Protein AF-A0AAD9P5C9-F1 (afdb_monomer)

pLDDT: mean 90.85, std 13.23, range [31.67, 98.75]

Radius of gyration: 20.81 Å; Cα contacts (8 Å, |Δi|>4): 1465; chains: 1; bounding box: 59×33×68 Å

Solvent-accessible surface area (backbone atoms only — not comparable to full-atom values): 15726 Å² total; per-residue (Å²): 123,55,73,48,73,39,50,68,60,35,75,48,72,53,60,76,82,29,68,44,76,47,78,35,40,30,38,39,29,27,48,49,6,36,40,40,31,47,26,40,39,38,47,25,33,30,42,39,28,32,54,64,6,35,44,37,20,22,16,78,83,41,81,77,57,76,80,49,30,75,83,9,38,18,42,60,31,91,48,8,2,0,0,3,18,41,6,36,13,1,32,11,90,86,37,69,27,6,42,53,57,72,39,68,83,59,23,76,42,47,4,2,23,14,2,28,18,75,89,54,23,54,26,6,42,18,3,16,30,40,39,38,40,28,69,48,38,38,35,36,40,14,39,40,34,12,22,16,10,54,24,36,64,60,2,0,0,0,0,2,4,8,38,22,38,37,26,28,23,37,33,38,60,15,38,43,37,14,29,14,6,31,25,44,0,0,0,0,0,4,29,32,12,38,40,33,67,51,45,79,61,57,73,42,48,81,43,24,26,26,7,50,25,78,43,69,75,8,26,10,12,23,12,37,37,32,42,35,35,38,52,97,93,35,85,42,36,36,40,42,29,37,12,70,67,30,51,60,88,42,48,35,58,54,69,51,88,98,58,47,73,46,77,27,54,31,36,35,24,27,49,22,15,18,38,31,60,67,71,95,74,90,57,65,33,37,42,37,28,55,33,72,44,44,77,24,52,5,34,43,43,35,45,54,45,23,36,38,35,43,35,53,55,99,86,52,88,29,76,40,65,37,27,39,22,41,36,35,33,54,71,33,46,52,37,39,17,40,38,75,45,86,52,61,80,54,99,64,41,69,45,76,48,81,84,93,82,80,91,68,77,51,58,97

Structure (mmCIF, N/CA/C/O backbone):
data_AF-A0AAD9P5C9-F1
#
_entry.id   AF-A0AAD9P5C9-F1
#
loop_
_atom_site.group_PDB
_atom_site.id
_atom_site.type_symbol
_atom_site.label_atom_id
_atom_site.label_alt_id
_atom_site.label_comp_id
_atom_site.label_asym_id
_atom_site.label_entity_id
_atom_site.label_seq_id
_atom_site.pdbx_PDB_ins_code
_atom_site.Cartn_x
_atom_site.Cartn_y
_atom_site.Cartn_z
_atom_site.occupancy
_atom_site.B_iso_or_equiv
_atom_site.auth_seq_id
_atom_site.auth_comp_id
_atom_site.auth_asym_id
_atom_site.auth_atom_id
_atom_site.pdbx_PDB_model_num
ATOM 1 N N . MET A 1 1 ? -17.374 2.771 -29.702 1.00 69.06 1 MET A N 1
ATOM 2 C CA . MET A 1 1 ? -16.359 2.682 -28.629 1.00 69.06 1 MET A CA 1
ATOM 3 C C . MET A 1 1 ? -15.266 1.737 -29.100 1.00 69.06 1 MET A C 1
ATOM 5 O O . MET A 1 1 ? -15.614 0.689 -29.627 1.00 69.06 1 MET A O 1
ATOM 9 N N . GLY A 1 2 ? -13.993 2.122 -28.987 1.00 88.31 2 GLY A N 1
ATOM 10 C CA . GLY A 1 2 ? -12.864 1.280 -29.407 1.00 88.31 2 GLY A CA 1
ATOM 11 C C . GLY A 1 2 ? -12.640 0.077 -28.485 1.00 88.31 2 GLY A C 1
ATOM 12 O O . GLY A 1 2 ? -13.208 0.018 -27.392 1.00 88.31 2 GLY A O 1
ATOM 13 N N . GLN A 1 3 ? -11.815 -0.867 -28.939 1.00 94.25 3 GLN A N 1
ATOM 14 C CA . GLN A 1 3 ? -11.329 -2.004 -28.160 1.00 94.25 3 GLN A CA 1
ATOM 15 C C . GLN A 1 3 ? -9.805 -2.077 -28.288 1.00 94.25 3 GLN A C 1
ATOM 17 O O . GLN A 1 3 ? -9.275 -1.962 -29.391 1.00 94.25 3 GLN A O 1
ATOM 22 N N . LEU A 1 4 ? -9.120 -2.296 -27.167 1.00 95.19 4 LEU A N 1
ATOM 23 C CA . LEU A 1 4 ? -7.707 -2.662 -27.122 1.00 95.19 4 LEU A CA 1
ATOM 24 C C . LEU A 1 4 ? -7.625 -4.129 -26.698 1.00 95.19 4 LEU A C 1
ATOM 26 O O . LEU A 1 4 ? -8.088 -4.485 -25.620 1.00 95.19 4 LEU A O 1
ATOM 30 N N . ASP A 1 5 ? -7.071 -4.982 -27.550 1.00 96.31 5 ASP A N 1
ATOM 31 C CA . ASP A 1 5 ? -6.989 -6.423 -27.306 1.00 96.31 5 ASP A CA 1
ATOM 32 C C . ASP A 1 5 ? -5.535 -6.874 -27.449 1.00 96.31 5 ASP A C 1
ATOM 34 O O . ASP A 1 5 ? -5.032 -7.074 -28.559 1.00 96.31 5 ASP A O 1
ATOM 38 N N . LEU A 1 6 ? -4.844 -6.992 -26.314 1.00 96.56 6 LEU A N 1
ATOM 39 C CA . LEU A 1 6 ? -3.488 -7.515 -26.260 1.00 96.56 6 LEU A CA 1
ATOM 40 C C . LEU A 1 6 ? -3.556 -9.035 -26.330 1.00 96.56 6 LEU A C 1
ATOM 42 O O . LEU A 1 6 ? -3.940 -9.708 -25.372 1.00 96.56 6 LEU A O 1
ATOM 46 N N . LYS A 1 7 ? -3.178 -9.575 -27.492 1.00 97.12 7 LYS A N 1
ATOM 47 C CA . LYS A 1 7 ? -3.108 -11.020 -27.722 1.00 97.12 7 LYS A CA 1
ATOM 48 C C . LYS A 1 7 ? -2.074 -11.676 -26.811 1.00 97.12 7 LYS A C 1
ATOM 50 O O . LYS A 1 7 ? -1.243 -11.012 -26.199 1.00 97.12 7 LYS A O 1
ATOM 55 N N . SER A 1 8 ? -2.131 -13.000 -26.728 1.00 94.88 8 SER A N 1
ATOM 56 C CA . SER A 1 8 ? -1.266 -13.767 -25.837 1.00 94.88 8 SER A CA 1
ATOM 57 C C . SER A 1 8 ? 0.208 -13.399 -26.015 1.00 94.88 8 SER A C 1
ATOM 59 O O . SER A 1 8 ? 0.696 -13.341 -27.144 1.00 94.88 8 SER A O 1
ATOM 61 N N . LYS A 1 9 ? 0.906 -13.173 -24.896 1.00 94.31 9 LYS A N 1
ATOM 62 C CA . LYS A 1 9 ? 2.322 -12.754 -24.844 1.00 94.31 9 LYS A CA 1
ATOM 63 C C . LYS A 1 9 ? 2.643 -11.390 -25.476 1.00 94.31 9 LYS A C 1
ATOM 65 O O . LYS A 1 9 ? 3.820 -11.051 -25.582 1.00 94.31 9 LYS A O 1
ATOM 70 N N . ALA A 1 10 ? 1.648 -10.605 -25.891 1.00 97.69 10 ALA A N 1
ATOM 71 C CA . ALA A 1 10 ? 1.892 -9.256 -26.390 1.00 97.69 10 ALA A CA 1
ATOM 72 C C . ALA A 1 10 ? 2.445 -8.358 -25.275 1.00 97.69 10 ALA A C 1
ATOM 74 O O . ALA A 1 10 ? 2.034 -8.469 -24.119 1.00 97.69 10 ALA A O 1
ATOM 75 N N . LEU A 1 11 ? 3.350 -7.453 -25.639 1.00 96.75 11 LEU A N 1
ATOM 76 C CA . LEU A 1 11 ? 3.911 -6.446 -24.747 1.00 96.75 11 LEU A CA 1
ATOM 77 C C . LEU A 1 11 ? 3.485 -5.062 -25.234 1.00 96.75 11 LEU A C 1
ATOM 79 O O . LEU A 1 11 ? 3.761 -4.687 -26.371 1.00 96.75 11 LEU A O 1
ATOM 83 N N . LEU A 1 12 ? 2.821 -4.317 -24.357 1.00 96.56 12 LEU A N 1
ATOM 84 C CA . LEU A 1 12 ? 2.620 -2.882 -24.485 1.00 96.56 12 LEU A CA 1
ATOM 85 C C . LEU A 1 12 ? 3.558 -2.205 -23.487 1.00 96.56 12 LEU A C 1
ATOM 87 O O . LEU A 1 12 ? 3.392 -2.380 -22.281 1.00 96.56 12 LEU A O 1
ATOM 91 N N . GLU A 1 13 ? 4.529 -1.451 -23.986 1.00 95.31 13 GLU A N 1
ATOM 92 C CA . GLU A 1 13 ? 5.527 -0.760 -23.172 1.00 95.31 13 GLU A CA 1
ATOM 93 C C . GLU A 1 13 ? 5.580 0.720 -23.551 1.00 95.31 13 GLU A C 1
ATOM 95 O O . GLU A 1 13 ? 5.573 1.064 -24.735 1.00 95.31 13 GLU A O 1
ATOM 100 N N . THR A 1 14 ? 5.602 1.599 -22.550 1.00 94.12 14 THR A N 1
ATOM 101 C CA . THR A 1 14 ? 5.867 3.028 -22.755 1.00 94.12 14 THR A CA 1
ATOM 102 C C . THR A 1 14 ? 7.357 3.319 -22.630 1.00 94.12 14 THR A C 1
ATOM 104 O O . THR A 1 14 ? 8.090 2.588 -21.969 1.00 94.12 14 THR A O 1
ATOM 107 N N . ALA A 1 15 ? 7.803 4.427 -23.222 1.00 92.56 15 ALA A N 1
ATOM 108 C CA . ALA A 1 15 ? 9.131 4.960 -22.937 1.00 92.56 15 ALA A CA 1
ATOM 109 C C . ALA A 1 15 ? 9.270 5.344 -21.449 1.00 92.56 15 ALA A C 1
ATOM 111 O O . ALA A 1 15 ? 8.268 5.495 -20.739 1.00 92.56 15 ALA A O 1
ATOM 112 N N . SER A 1 16 ? 10.512 5.526 -20.995 1.00 90.62 16 SER A N 1
ATOM 113 C CA . SER A 1 16 ? 10.817 6.021 -19.649 1.00 90.62 16 SER A CA 1
ATOM 114 C C . SER A 1 16 ? 10.110 7.348 -19.371 1.00 90.62 16 SER A C 1
ATOM 116 O O . SER A 1 16 ? 9.829 8.124 -20.291 1.00 90.62 16 SER A O 1
ATOM 118 N N . ASP A 1 17 ? 9.779 7.578 -18.104 1.00 88.94 17 ASP A N 1
ATOM 119 C CA . ASP A 1 17 ? 9.069 8.762 -17.606 1.00 88.94 17 ASP A CA 1
ATOM 120 C C . ASP A 1 17 ? 7.748 9.080 -18.346 1.00 88.94 17 ASP A C 1
ATOM 122 O O . ASP A 1 17 ? 7.219 10.190 -18.274 1.00 88.94 17 ASP A O 1
ATOM 126 N N . THR A 1 18 ? 7.173 8.094 -19.049 1.00 92.12 18 THR A N 1
ATOM 127 C CA . THR A 1 18 ? 5.942 8.254 -19.830 1.00 92.12 18 THR A CA 1
ATOM 128 C C . THR A 1 18 ? 4.789 7.487 -19.190 1.00 92.12 18 THR A C 1
ATOM 130 O O . THR A 1 18 ? 4.855 6.278 -18.966 1.00 92.12 18 THR A O 1
ATOM 133 N N . ALA A 1 19 ? 3.688 8.189 -18.921 1.00 92.50 19 ALA A N 1
ATOM 134 C CA . ALA A 1 19 ? 2.460 7.580 -18.425 1.00 92.50 19 ALA A CA 1
ATOM 135 C C . ALA A 1 19 ? 1.640 6.957 -19.567 1.00 92.50 19 ALA A C 1
ATOM 137 O O . ALA A 1 19 ? 1.457 7.564 -20.623 1.00 92.50 19 ALA A O 1
ATOM 138 N N . LEU A 1 20 ? 1.066 5.779 -19.324 1.00 96.38 20 LEU A N 1
ATOM 139 C CA . LEU A 1 20 ? 0.042 5.190 -20.176 1.00 96.38 20 LEU A CA 1
ATOM 140 C C . LEU A 1 20 ? -1.330 5.726 -19.765 1.00 96.38 20 LEU A C 1
ATOM 142 O O . LEU A 1 20 ? -1.828 5.414 -18.684 1.00 96.38 20 LEU A O 1
ATOM 146 N N . VAL A 1 21 ? -1.973 6.475 -20.657 1.00 96.62 21 VAL A N 1
ATOM 147 C CA . VAL A 1 21 ? -3.368 6.904 -20.504 1.00 96.62 21 VAL A CA 1
ATOM 148 C C . VAL A 1 21 ? -4.195 6.270 -21.613 1.00 96.62 21 VAL A C 1
ATOM 150 O O . VAL A 1 21 ? -3.908 6.465 -22.793 1.00 96.62 21 VAL A O 1
ATOM 153 N N . CYS A 1 22 ? -5.219 5.501 -21.249 1.00 95.19 22 CYS A N 1
ATOM 154 C CA . CYS A 1 22 ? -6.081 4.821 -22.212 1.00 95.19 22 CYS A CA 1
ATOM 155 C C . CYS A 1 22 ? -7.559 5.040 -21.886 1.00 95.19 22 CYS A C 1
ATOM 157 O O . CYS A 1 22 ? -8.008 4.769 -20.770 1.00 95.19 22 CYS A O 1
ATOM 159 N N . SER A 1 23 ? -8.314 5.458 -22.903 1.00 96.38 23 SER A N 1
ATOM 160 C CA . SER A 1 23 ? -9.771 5.569 -22.862 1.00 96.38 23 SER A CA 1
ATOM 161 C C . SER A 1 23 ? -10.377 4.683 -23.946 1.00 96.38 23 SER A C 1
ATOM 163 O O . SER A 1 23 ? -10.157 4.909 -25.135 1.00 96.38 23 SER A O 1
ATOM 165 N N . SER A 1 24 ? -11.117 3.647 -23.552 1.00 95.94 24 SER A N 1
ATOM 166 C CA . SER A 1 24 ? -11.619 2.614 -24.470 1.00 95.94 24 SER A CA 1
ATOM 167 C C . SER A 1 24 ? -12.934 2.011 -23.976 1.00 95.94 24 SER A C 1
ATOM 169 O O . SER A 1 24 ? -13.233 2.028 -22.787 1.00 95.94 24 SER A O 1
ATOM 171 N N . GLY A 1 25 ? -13.737 1.423 -24.866 1.00 97.12 25 GLY A N 1
ATOM 172 C CA . GLY A 1 25 ? -14.908 0.653 -24.432 1.00 97.12 25 GLY A CA 1
ATOM 173 C C . GLY A 1 25 ? -14.505 -0.637 -23.720 1.00 97.12 25 GLY A C 1
ATOM 174 O O . GLY A 1 25 ? -15.131 -1.034 -22.737 1.00 97.12 25 GLY A O 1
ATOM 175 N N . ARG A 1 26 ? -13.438 -1.277 -24.205 1.00 97.38 26 ARG A N 1
ATOM 176 C CA . ARG A 1 26 ? -12.951 -2.561 -23.701 1.00 97.38 26 ARG A CA 1
ATOM 177 C C . ARG A 1 26 ? -11.431 -2.654 -23.803 1.00 97.38 26 ARG A C 1
ATOM 179 O O . ARG A 1 26 ? -10.854 -2.238 -24.810 1.00 97.38 26 ARG A O 1
ATOM 186 N N . VAL A 1 27 ? -10.812 -3.213 -22.770 1.00 98.12 27 VAL A N 1
ATOM 187 C CA . VAL A 1 27 ? -9.402 -3.609 -22.756 1.00 98.12 27 VAL A CA 1
ATOM 188 C C . VAL A 1 27 ? -9.317 -5.071 -22.332 1.00 98.12 27 VAL A C 1
ATOM 190 O O . VAL A 1 27 ? -9.793 -5.425 -21.255 1.00 98.12 27 VAL A O 1
ATOM 193 N N . ASP A 1 28 ? -8.723 -5.907 -23.177 1.00 98.00 28 ASP A N 1
ATOM 194 C CA . ASP A 1 28 ? -8.393 -7.294 -22.854 1.00 98.00 28 ASP A CA 1
ATOM 195 C C . ASP A 1 28 ? -6.869 -7.447 -22.807 1.00 98.00 28 ASP A C 1
ATOM 197 O O . ASP A 1 28 ? -6.168 -7.149 -23.777 1.00 98.00 28 ASP A O 1
ATOM 201 N N . VAL A 1 29 ? -6.360 -7.920 -21.674 1.00 97.88 29 VAL A N 1
ATOM 202 C CA . VAL A 1 29 ? -4.972 -8.341 -21.481 1.00 97.88 29 VAL A CA 1
ATOM 203 C C . VAL A 1 29 ? -4.992 -9.854 -21.370 1.00 97.88 29 VAL A C 1
ATOM 205 O O . VAL A 1 29 ? -5.295 -10.404 -20.311 1.00 97.88 29 VAL A O 1
ATOM 208 N N . ARG A 1 30 ? -4.757 -10.528 -22.500 1.00 97.31 30 ARG A N 1
ATOM 209 C CA . ARG A 1 30 ? -4.890 -11.985 -22.582 1.00 97.31 30 ARG A CA 1
ATOM 210 C C . ARG A 1 30 ? -3.746 -12.721 -21.890 1.00 97.31 30 ARG A C 1
ATOM 212 O O . ARG A 1 30 ? -2.786 -12.114 -21.421 1.00 97.31 30 ARG A O 1
ATOM 219 N N . TYR A 1 31 ? -3.827 -14.049 -21.880 1.00 96.81 31 TYR A N 1
ATOM 220 C CA . TYR A 1 31 ? -2.823 -14.947 -21.312 1.00 96.81 31 TYR A CA 1
ATOM 221 C C . TYR A 1 31 ? -1.372 -14.518 -21.605 1.00 96.81 31 TYR A C 1
ATOM 223 O O . TYR A 1 31 ? -0.941 -14.463 -22.763 1.00 96.81 31 TYR A O 1
ATOM 231 N N . LEU A 1 32 ? -0.614 -14.239 -20.539 1.00 94.94 32 LEU A N 1
ATOM 232 C CA . LEU A 1 32 ? 0.787 -13.783 -20.562 1.00 94.94 32 LEU A CA 1
ATOM 233 C C . LEU A 1 32 ? 1.053 -12.451 -21.284 1.00 94.94 32 LEU A C 1
ATOM 235 O O . LEU A 1 32 ? 2.214 -12.111 -21.513 1.00 94.94 32 LEU A O 1
ATOM 239 N N . ALA A 1 33 ? 0.023 -11.693 -21.660 1.00 98.00 33 ALA A N 1
ATOM 240 C CA . ALA A 1 33 ? 0.207 -10.340 -22.166 1.00 98.00 33 ALA A CA 1
ATOM 241 C C . ALA A 1 33 ? 0.629 -9.394 -21.032 1.00 98.00 33 ALA A C 1
ATOM 243 O O . ALA A 1 33 ? 0.235 -9.564 -19.876 1.00 98.00 33 ALA A O 1
ATOM 244 N N . ARG A 1 34 ? 1.446 -8.393 -21.358 1.00 97.62 34 ARG A N 1
ATOM 245 C CA . ARG A 1 34 ? 2.035 -7.470 -20.385 1.00 97.62 34 ARG A CA 1
ATOM 246 C C . ARG A 1 34 ? 1.780 -6.028 -20.805 1.00 97.62 34 ARG A C 1
ATOM 248 O O . ARG A 1 34 ? 2.061 -5.654 -21.941 1.00 97.62 34 ARG A O 1
ATOM 255 N N . ILE A 1 35 ? 1.291 -5.223 -19.871 1.00 97.75 35 ILE A N 1
ATOM 256 C CA . ILE A 1 35 ? 1.301 -3.765 -19.943 1.00 97.75 35 ILE A CA 1
ATOM 257 C C . ILE A 1 35 ? 2.343 -3.279 -18.946 1.00 97.75 35 ILE A C 1
ATOM 259 O O . ILE A 1 35 ? 2.195 -3.498 -17.743 1.00 97.75 35 ILE A O 1
ATOM 263 N N . LYS A 1 36 ? 3.381 -2.624 -19.455 1.00 96.38 36 LYS A N 1
ATOM 264 C CA . LYS A 1 36 ? 4.446 -2.002 -18.677 1.00 96.38 36 LYS A CA 1
ATOM 265 C C . LYS A 1 36 ? 4.432 -0.502 -18.946 1.00 96.38 36 LYS A C 1
ATOM 267 O O . LYS A 1 36 ? 4.523 -0.076 -20.094 1.00 96.38 36 LYS A O 1
ATOM 272 N N . ALA A 1 37 ? 4.322 0.293 -17.895 1.00 95.62 37 ALA A N 1
ATOM 273 C CA . ALA A 1 37 ? 4.428 1.742 -18.002 1.00 95.62 37 ALA A CA 1
ATOM 274 C C . ALA A 1 37 ? 4.937 2.342 -16.696 1.00 95.62 37 ALA A C 1
ATOM 276 O O . ALA A 1 37 ? 5.010 1.647 -15.687 1.00 95.62 37 ALA A O 1
ATOM 277 N N . GLU A 1 38 ? 5.229 3.640 -16.691 1.00 93.31 38 GLU A N 1
ATOM 278 C CA . GLU A 1 38 ? 5.564 4.342 -15.451 1.00 93.31 38 GLU A CA 1
ATOM 279 C C . GLU A 1 38 ? 4.352 4.549 -14.553 1.00 93.31 38 GLU A C 1
ATOM 281 O O . GLU A 1 38 ? 4.410 4.345 -13.343 1.00 93.31 38 GLU A O 1
ATOM 286 N N . ASN A 1 39 ? 3.245 4.945 -15.168 1.00 94.88 39 ASN A N 1
ATOM 287 C CA . ASN A 1 39 ? 1.932 5.068 -14.558 1.00 94.88 39 ASN A CA 1
ATOM 288 C C . ASN A 1 39 ? 0.914 4.504 -15.537 1.00 94.88 39 ASN A C 1
ATOM 290 O O . ASN A 1 39 ? 1.042 4.712 -16.743 1.00 94.88 39 ASN A O 1
ATOM 294 N N . ILE A 1 40 ? -0.116 3.841 -15.029 1.00 97.81 40 ILE A N 1
ATOM 295 C CA . ILE A 1 40 ? -1.210 3.310 -15.837 1.00 97.81 40 ILE A CA 1
ATOM 296 C C . ILE A 1 40 ? -2.499 3.985 -15.383 1.00 97.81 40 ILE A C 1
ATOM 298 O O . ILE A 1 40 ? -2.941 3.763 -14.262 1.00 97.81 40 ILE A O 1
ATOM 302 N N . THR A 1 41 ? -3.128 4.753 -16.269 1.00 98.06 41 THR A N 1
ATOM 303 C CA . THR A 1 41 ? -4.463 5.323 -16.059 1.00 98.06 41 THR A CA 1
ATOM 304 C C . THR A 1 41 ? -5.409 4.789 -17.127 1.00 98.06 41 THR A C 1
ATOM 306 O O . THR A 1 41 ? -5.307 5.149 -18.302 1.00 98.06 41 THR A O 1
ATOM 309 N N . LEU A 1 42 ? -6.347 3.930 -16.725 1.00 97.88 42 LEU A N 1
ATOM 310 C CA . LEU A 1 42 ? -7.341 3.331 -17.616 1.00 97.88 42 LEU A CA 1
ATOM 311 C C . LEU A 1 42 ? -8.730 3.869 -17.279 1.00 97.88 42 LEU A C 1
ATOM 313 O O . LEU A 1 42 ? -9.216 3.673 -16.170 1.00 97.88 42 LEU A O 1
ATOM 317 N N . SER A 1 43 ? -9.381 4.513 -18.246 1.00 97.81 43 SER A N 1
ATOM 318 C CA . SER A 1 43 ? -10.792 4.908 -18.174 1.00 97.81 43 SER A CA 1
ATOM 319 C C . SER A 1 43 ? -11.586 4.098 -19.190 1.00 97.81 43 SER A C 1
ATOM 321 O O . SER A 1 43 ? -11.664 4.461 -20.365 1.00 97.81 43 SER A O 1
ATOM 323 N N . VAL A 1 44 ? -12.112 2.944 -18.770 1.00 97.56 44 VAL A N 1
ATOM 324 C CA . VAL A 1 44 ? -12.654 1.949 -19.707 1.00 97.56 44 VAL A CA 1
ATOM 325 C C . VAL A 1 44 ? -14.008 1.395 -19.290 1.00 97.56 44 VAL A C 1
ATOM 327 O O . VAL A 1 44 ? -14.354 1.381 -18.117 1.00 97.56 44 VAL A O 1
ATOM 330 N N . GLY A 1 45 ? -14.797 0.911 -20.250 1.00 97.88 45 GLY A N 1
ATOM 331 C CA . GLY A 1 45 ? -16.061 0.235 -19.939 1.00 97.88 45 GLY A CA 1
ATOM 332 C C . GLY A 1 45 ? -15.830 -1.118 -19.259 1.00 97.88 45 GLY A C 1
ATOM 333 O O . GLY A 1 45 ? -16.372 -1.383 -18.187 1.00 97.88 45 GLY A O 1
ATOM 334 N N . LYS A 1 46 ? -15.001 -1.968 -19.873 1.00 98.12 46 LYS A N 1
ATOM 335 C CA . LYS A 1 46 ? -14.636 -3.294 -19.353 1.00 98.12 46 LYS A CA 1
ATOM 336 C C . LYS A 1 46 ? -13.128 -3.506 -19.406 1.00 98.12 46 LYS A C 1
ATOM 338 O O . LYS A 1 46 ? -12.523 -3.257 -20.448 1.00 98.12 46 LYS A O 1
ATOM 343 N N . LEU A 1 47 ? -12.553 -4.009 -18.318 1.00 98.44 47 LEU A N 1
ATOM 344 C CA . LEU A 1 47 ? -11.162 -4.454 -18.259 1.00 98.44 47 LEU A CA 1
ATOM 345 C C . LEU A 1 47 ? -11.132 -5.931 -17.876 1.00 98.44 47 LEU A C 1
ATOM 347 O O . LEU A 1 47 ? -11.669 -6.301 -16.835 1.00 98.44 47 LEU A O 1
ATOM 351 N N . ASN A 1 48 ? -10.506 -6.744 -18.718 1.00 98.31 48 ASN A N 1
ATOM 352 C CA . ASN A 1 48 ? -10.261 -8.157 -18.469 1.00 98.31 48 ASN A CA 1
ATOM 353 C C . ASN A 1 48 ? -8.753 -8.412 -18.471 1.00 98.31 48 ASN A C 1
ATOM 355 O O . ASN A 1 48 ? -8.093 -8.173 -19.482 1.00 98.31 48 ASN A O 1
ATOM 359 N N . VAL A 1 49 ? -8.215 -8.887 -17.352 1.00 98.25 49 VAL A N 1
ATOM 360 C CA . VAL A 1 49 ? -6.827 -9.338 -17.235 1.00 98.25 49 VAL A CA 1
ATOM 361 C C . VAL A 1 49 ? -6.862 -10.834 -16.965 1.00 98.25 49 VAL A C 1
ATOM 363 O O . VAL A 1 49 ? -7.147 -11.263 -15.848 1.00 98.25 49 VAL A O 1
ATOM 366 N N . GLU A 1 50 ? -6.600 -11.619 -18.006 1.00 98.00 50 GLU A N 1
ATOM 367 C CA . GLU A 1 50 ? -6.622 -13.080 -17.940 1.00 98.00 50 GLU A CA 1
ATOM 368 C C . GLU A 1 50 ? -5.478 -13.619 -17.070 1.00 98.00 50 GLU A C 1
ATOM 370 O O . GLU A 1 50 ? -4.514 -12.917 -16.751 1.00 98.00 50 GLU A O 1
ATOM 375 N N . ALA A 1 51 ? -5.555 -14.907 -16.728 1.00 95.81 51 ALA A N 1
ATOM 376 C CA . ALA A 1 51 ? -4.502 -15.606 -16.003 1.00 95.81 51 ALA A CA 1
ATOM 377 C C . ALA A 1 51 ? -3.120 -15.385 -16.648 1.00 95.81 51 ALA A C 1
ATOM 379 O O . ALA A 1 51 ? -2.938 -15.507 -17.860 1.00 95.81 51 ALA A O 1
ATOM 380 N N . GLY A 1 52 ? -2.127 -15.036 -15.830 1.00 95.44 52 GLY A N 1
ATOM 381 C CA . GLY A 1 52 ? -0.772 -14.713 -16.290 1.00 95.44 52 GLY A CA 1
ATOM 382 C C . GLY A 1 52 ? -0.628 -13.365 -17.012 1.00 95.44 52 GLY A C 1
ATOM 383 O O . GLY A 1 52 ? 0.502 -12.960 -17.277 1.00 95.44 52 GLY A O 1
ATOM 384 N N . GLY A 1 53 ? -1.724 -12.664 -17.317 1.00 97.81 53 GLY A N 1
ATOM 385 C CA . GLY A 1 53 ? -1.687 -11.273 -17.756 1.00 97.81 53 GLY A CA 1
ATOM 386 C C . GLY A 1 53 ? -1.115 -10.371 -16.658 1.00 97.81 53 GLY A C 1
ATOM 387 O O . GLY A 1 53 ? -1.350 -10.602 -15.470 1.00 97.81 53 GLY A O 1
ATOM 388 N N . LEU A 1 54 ? -0.347 -9.353 -17.044 1.00 98.25 54 LEU A N 1
ATOM 389 C CA . LEU A 1 54 ? 0.359 -8.477 -16.107 1.00 98.25 54 LEU A CA 1
ATOM 390 C C . LEU A 1 54 ? 0.145 -7.005 -16.450 1.00 98.25 54 LEU A C 1
ATOM 392 O O . LEU A 1 54 ? 0.494 -6.566 -17.543 1.00 98.25 54 LEU A O 1
ATOM 396 N N . LEU A 1 55 ? -0.340 -6.233 -15.482 1.00 98.31 55 LEU A N 1
ATOM 397 C CA . LEU A 1 55 ? -0.240 -4.774 -15.474 1.00 98.31 55 LEU A CA 1
ATOM 398 C C . LEU A 1 55 ? 0.824 -4.404 -14.444 1.00 98.31 55 LEU A C 1
ATOM 400 O O . LEU A 1 55 ? 0.618 -4.584 -13.243 1.00 98.31 55 LEU A O 1
ATOM 404 N N . THR A 1 56 ? 1.973 -3.924 -14.909 1.00 98.12 56 THR A N 1
ATOM 405 C CA . THR A 1 56 ? 3.107 -3.615 -14.041 1.00 98.12 56 THR A CA 1
ATOM 406 C C . THR A 1 56 ? 3.521 -2.160 -14.153 1.00 98.12 56 THR A C 1
ATOM 408 O O . THR A 1 56 ? 3.777 -1.631 -15.236 1.00 98.12 56 THR A O 1
ATOM 411 N N . VAL A 1 57 ? 3.611 -1.542 -12.982 1.00 97.69 57 VAL A N 1
ATOM 412 C CA . VAL A 1 57 ? 4.367 -0.318 -12.730 1.00 97.69 57 VAL A CA 1
ATOM 413 C C . VAL A 1 57 ? 5.327 -0.557 -11.552 1.00 97.69 57 VAL A C 1
ATOM 415 O O . VAL A 1 57 ? 5.643 0.343 -10.769 1.00 97.69 57 VAL A O 1
ATOM 418 N N . ALA A 1 58 ? 5.799 -1.796 -11.384 1.00 97.88 58 ALA A N 1
ATOM 419 C CA . ALA A 1 58 ? 6.807 -2.132 -10.384 1.00 97.88 58 ALA A CA 1
ATOM 420 C C . ALA A 1 58 ? 8.164 -1.525 -10.755 1.00 97.88 58 ALA A C 1
ATOM 422 O O . ALA A 1 58 ? 8.536 -1.490 -11.923 1.00 97.88 58 ALA A O 1
ATOM 423 N N . ALA A 1 59 ? 8.929 -1.080 -9.763 1.00 96.81 59 ALA A N 1
ATOM 424 C CA . ALA A 1 59 ? 10.249 -0.486 -9.978 1.00 96.81 59 ALA A CA 1
ATOM 425 C C . ALA A 1 59 ? 11.233 -1.420 -10.708 1.00 96.81 59 ALA A C 1
ATOM 427 O O . ALA A 1 59 ? 12.044 -0.962 -11.506 1.00 96.81 59 ALA A O 1
ATOM 428 N N . SER A 1 60 ? 11.151 -2.736 -10.479 1.00 95.00 60 SER A N 1
ATOM 429 C CA . SER A 1 60 ? 11.997 -3.730 -11.159 1.00 95.00 60 SER A CA 1
ATOM 430 C C . SER A 1 60 ? 11.754 -3.797 -12.665 1.00 95.00 60 SER A C 1
ATOM 432 O O . SER A 1 60 ? 12.680 -4.069 -13.426 1.00 95.00 60 SER A O 1
ATOM 434 N N . ASP A 1 61 ? 10.522 -3.529 -13.099 1.00 94.62 61 ASP A N 1
ATOM 435 C CA . ASP A 1 61 ? 10.187 -3.433 -14.511 1.00 94.62 61 ASP A CA 1
ATOM 436 C C . ASP A 1 61 ? 10.552 -2.048 -15.074 1.00 94.62 61 ASP A C 1
ATOM 438 O O . ASP A 1 61 ? 10.543 -1.893 -16.284 1.00 94.62 61 ASP A O 1
ATOM 442 N N . ARG A 1 62 ? 10.928 -1.061 -14.249 1.00 92.50 62 ARG A N 1
ATOM 443 C CA . ARG A 1 62 ? 11.124 0.356 -14.617 1.00 92.50 62 ARG A CA 1
ATOM 444 C C . ARG A 1 62 ? 12.486 0.906 -14.147 1.00 92.50 62 ARG A C 1
ATOM 446 O O . ARG A 1 62 ? 12.542 1.819 -13.322 1.00 92.50 62 ARG A O 1
ATOM 453 N N . PRO A 1 63 ? 13.610 0.338 -14.618 1.00 87.50 63 PRO A N 1
ATOM 454 C CA . PRO A 1 63 ? 14.934 0.660 -14.078 1.00 87.50 63 PRO A CA 1
ATOM 455 C C . PRO A 1 63 ? 15.366 2.116 -14.312 1.00 87.50 63 PRO A C 1
ATOM 457 O O . PRO A 1 63 ? 16.093 2.660 -13.485 1.00 87.50 63 PRO A O 1
ATOM 460 N N . GLU A 1 64 ? 14.897 2.732 -15.398 1.00 88.19 64 GLU A N 1
ATOM 461 C CA . GLU A 1 64 ? 15.260 4.094 -15.819 1.00 88.19 64 GLU A CA 1
ATOM 462 C C . GLU A 1 64 ? 14.298 5.175 -15.297 1.00 88.19 64 GLU A C 1
ATOM 464 O O . GLU A 1 64 ? 14.406 6.329 -15.700 1.00 88.19 64 GLU A O 1
ATOM 469 N N . ASP A 1 65 ? 13.337 4.819 -14.439 1.00 87.31 65 ASP A N 1
ATOM 470 C CA . ASP A 1 65 ? 12.386 5.783 -13.882 1.00 87.31 65 ASP A CA 1
ATOM 471 C C . ASP A 1 65 ? 13.065 6.800 -12.967 1.00 87.31 65 ASP A C 1
ATOM 473 O O . ASP A 1 65 ? 13.815 6.441 -12.049 1.00 87.31 65 ASP A O 1
ATOM 477 N N . THR A 1 66 ? 12.722 8.069 -13.178 1.00 89.50 66 THR A N 1
ATOM 478 C CA . THR A 1 66 ? 13.191 9.187 -12.355 1.00 89.50 66 THR A CA 1
ATOM 479 C C . THR A 1 66 ? 12.075 9.871 -11.560 1.00 89.50 66 THR A C 1
ATOM 481 O O . THR A 1 66 ? 12.345 10.770 -10.762 1.00 89.50 66 THR A O 1
ATOM 484 N N . LEU A 1 67 ? 10.823 9.428 -11.708 1.00 90.38 67 LEU A N 1
ATOM 485 C CA . LEU A 1 67 ? 9.624 10.050 -11.136 1.00 90.38 67 LEU A CA 1
ATOM 486 C C . LEU A 1 67 ? 9.296 9.555 -9.714 1.00 90.38 67 LEU A C 1
ATOM 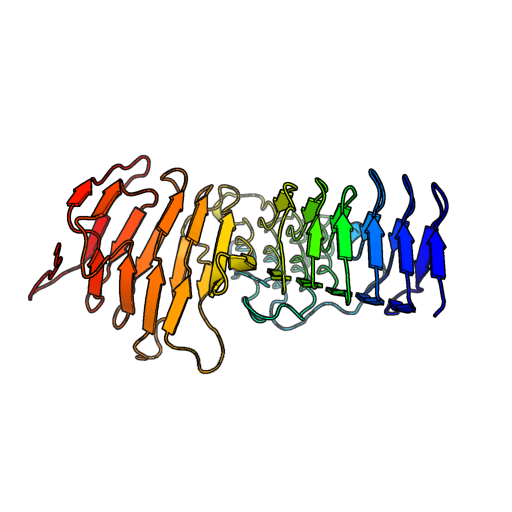488 O O . LEU A 1 67 ? 8.124 9.422 -9.342 1.00 90.38 67 LEU A O 1
ATOM 492 N N . ASP A 1 68 ? 10.316 9.268 -8.908 1.00 92.62 68 ASP A N 1
ATOM 493 C CA . ASP A 1 68 ? 10.154 8.868 -7.509 1.00 92.62 68 ASP A CA 1
ATOM 494 C C . ASP A 1 68 ? 9.521 9.999 -6.673 1.00 92.62 68 ASP A C 1
ATOM 496 O O . ASP A 1 68 ? 9.843 11.180 -6.822 1.00 92.62 68 ASP A O 1
ATOM 500 N N . SER A 1 69 ? 8.654 9.650 -5.720 1.00 95.31 69 SER A N 1
ATOM 501 C CA . SER A 1 69 ? 8.125 10.620 -4.757 1.00 95.31 69 SER A CA 1
ATOM 502 C C . SER A 1 69 ? 9.215 11.086 -3.788 1.00 95.31 69 SER A C 1
ATOM 504 O O . SER A 1 69 ? 9.900 10.280 -3.156 1.00 95.31 69 SER A O 1
ATOM 506 N N . ILE A 1 70 ? 9.328 12.403 -3.600 1.00 95.94 70 ILE A N 1
ATOM 507 C CA . ILE A 1 70 ? 10.247 13.002 -2.618 1.00 95.94 70 ILE A CA 1
ATOM 508 C C . ILE A 1 70 ? 9.686 12.995 -1.187 1.00 95.94 70 ILE A C 1
ATOM 510 O O . ILE A 1 70 ? 10.432 13.192 -0.233 1.00 95.94 70 ILE A O 1
ATOM 514 N N . ARG A 1 71 ? 8.369 12.787 -1.016 1.00 96.44 71 ARG A N 1
ATOM 515 C CA . ARG A 1 71 ? 7.669 12.981 0.272 1.00 96.44 71 ARG A CA 1
ATOM 516 C C . ARG A 1 71 ? 8.118 12.000 1.352 1.00 96.44 71 ARG A C 1
ATOM 518 O O . ARG A 1 71 ? 8.193 12.375 2.514 1.00 96.44 71 ARG A O 1
ATOM 525 N N . GLY A 1 72 ? 8.411 10.762 0.964 1.00 97.12 72 GLY A N 1
ATOM 526 C CA . GLY A 1 72 ? 8.901 9.719 1.862 1.00 97.12 72 GLY A CA 1
ATOM 527 C C . GLY A 1 72 ? 10.244 9.169 1.412 1.00 97.12 72 GLY A C 1
ATOM 528 O O . GLY A 1 72 ? 10.465 7.967 1.512 1.00 97.12 72 GLY A O 1
ATOM 529 N N . GLN A 1 73 ? 11.129 9.994 0.855 1.00 97.50 73 GLN A N 1
ATOM 530 C CA . GLN A 1 73 ? 12.432 9.516 0.401 1.00 97.50 73 GLN A CA 1
ATOM 531 C C . GLN A 1 73 ? 13.257 8.955 1.574 1.00 97.50 73 GLN A C 1
ATOM 533 O O . GLN A 1 73 ? 13.326 9.550 2.652 1.00 97.50 73 GLN A O 1
ATOM 538 N N . GLY A 1 74 ? 13.884 7.797 1.360 1.00 96.94 74 GLY A N 1
ATOM 539 C CA . GLY A 1 74 ? 14.843 7.224 2.298 1.00 96.94 74 GLY A CA 1
ATOM 540 C C . GLY A 1 74 ? 16.113 8.075 2.390 1.00 96.94 74 GLY A C 1
ATOM 541 O O . GLY A 1 74 ? 16.518 8.731 1.429 1.00 96.94 74 GLY A O 1
ATOM 542 N N . LYS A 1 75 ? 16.767 8.078 3.553 1.00 97.00 75 LYS A N 1
ATOM 543 C CA . LYS A 1 75 ? 17.971 8.886 3.781 1.00 97.00 75 LYS A CA 1
ATOM 544 C C . LYS A 1 75 ? 19.212 8.124 3.337 1.00 97.00 75 LYS A C 1
ATOM 546 O O . LYS A 1 75 ? 19.466 7.021 3.818 1.00 97.00 75 LYS A O 1
ATOM 551 N N . SER A 1 76 ? 19.993 8.729 2.447 1.00 96.12 76 SER A N 1
ATOM 552 C CA . SER A 1 76 ? 21.301 8.214 2.031 1.00 96.12 76 SER A CA 1
ATOM 553 C C . SER A 1 76 ? 22.343 8.405 3.134 1.00 96.12 76 SER A C 1
ATOM 555 O O . SER A 1 76 ? 22.299 9.381 3.883 1.00 96.12 76 SER A O 1
ATOM 557 N N . GLY A 1 77 ? 23.299 7.486 3.239 1.00 93.31 77 GLY A N 1
ATOM 558 C CA . GLY A 1 77 ? 24.319 7.531 4.286 1.00 93.31 77 GLY A CA 1
ATOM 559 C C . GLY A 1 77 ? 25.155 6.258 4.350 1.00 93.31 77 GLY A C 1
ATOM 560 O O . GLY A 1 77 ? 25.085 5.409 3.464 1.00 93.31 77 GLY A O 1
ATOM 561 N N . ASN A 1 78 ? 25.961 6.104 5.402 1.00 92.75 78 ASN A N 1
ATOM 562 C CA . ASN A 1 78 ? 26.684 4.846 5.629 1.00 92.75 78 ASN A CA 1
ATOM 563 C C . ASN A 1 78 ? 25.732 3.707 6.035 1.00 92.75 78 ASN A C 1
ATOM 565 O O . ASN A 1 78 ? 25.998 2.540 5.773 1.00 92.75 78 ASN A O 1
ATOM 569 N N . THR A 1 79 ? 24.608 4.055 6.656 1.00 94.00 79 THR A N 1
ATOM 570 C CA . THR A 1 79 ? 23.533 3.137 7.026 1.00 94.00 79 THR A CA 1
ATOM 571 C C . THR A 1 79 ? 22.217 3.726 6.498 1.00 94.00 79 THR A C 1
ATOM 573 O O . THR A 1 79 ? 21.565 4.491 7.209 1.00 94.00 79 THR A O 1
ATOM 576 N N . PRO A 1 80 ? 21.875 3.505 5.214 1.00 96.56 80 PRO A N 1
ATOM 577 C CA . PRO A 1 80 ? 20.743 4.186 4.597 1.00 96.56 80 PRO A CA 1
ATOM 578 C C . PRO A 1 80 ? 19.401 3.641 5.095 1.00 96.56 80 PRO A C 1
ATOM 580 O O . PRO A 1 80 ? 19.306 2.486 5.518 1.00 96.56 80 PRO A O 1
ATOM 583 N N . SER A 1 81 ? 18.359 4.474 5.035 1.00 97.56 81 SER A N 1
ATOM 584 C CA . SER A 1 81 ? 16.999 4.108 5.449 1.00 97.56 81 SER A CA 1
ATOM 585 C C . SER A 1 81 ? 16.060 3.854 4.269 1.00 97.56 81 SER A C 1
ATOM 587 O O . SER A 1 81 ? 16.274 4.352 3.161 1.00 97.56 81 SER A O 1
ATOM 589 N N . GLY A 1 82 ? 15.018 3.053 4.503 1.00 98.00 82 GLY A N 1
ATOM 590 C CA . GLY A 1 82 ? 14.045 2.682 3.475 1.00 98.00 82 GLY A CA 1
ATOM 591 C C . GLY A 1 82 ? 13.128 3.838 3.079 1.00 98.00 82 GLY A C 1
ATOM 592 O O . GLY A 1 82 ? 12.874 4.747 3.877 1.00 98.00 82 GLY A O 1
ATOM 593 N N . GLY A 1 83 ? 12.599 3.786 1.855 1.00 98.12 83 GLY A N 1
ATOM 594 C CA . GLY A 1 83 ? 11.564 4.716 1.401 1.00 98.12 83 GLY A CA 1
ATOM 595 C C . GLY A 1 83 ? 10.249 4.508 2.161 1.00 98.12 83 GLY A C 1
ATOM 596 O O . GLY A 1 83 ? 9.854 3.377 2.433 1.00 98.12 83 GLY A O 1
ATOM 597 N N . GLY A 1 84 ? 9.568 5.591 2.520 1.00 98.06 84 GLY A N 1
ATOM 598 C CA . GLY A 1 84 ? 8.226 5.612 3.103 1.00 98.06 84 GLY A CA 1
ATOM 599 C C . GLY A 1 84 ? 7.127 5.772 2.053 1.00 98.06 84 GLY A C 1
ATOM 600 O O . GLY A 1 84 ? 7.384 6.268 0.949 1.00 98.06 84 GLY A O 1
ATOM 601 N N . HIS A 1 85 ? 5.918 5.314 2.388 1.00 98.06 85 HIS A N 1
ATOM 602 C CA . HIS A 1 85 ? 4.682 5.584 1.643 1.00 98.06 85 HIS A CA 1
ATOM 603 C C . HIS A 1 85 ? 3.437 5.328 2.507 1.00 98.06 85 HIS A C 1
ATOM 605 O O . HIS A 1 85 ? 2.961 6.249 3.162 1.00 98.06 85 HIS A O 1
ATOM 611 N N . ALA A 1 86 ? 2.896 4.106 2.551 1.00 97.12 86 ALA A N 1
ATOM 612 C CA . ALA A 1 86 ? 1.713 3.814 3.367 1.00 97.12 86 ALA A CA 1
ATOM 613 C C . ALA A 1 86 ? 2.027 3.838 4.875 1.00 97.12 86 ALA A C 1
ATOM 615 O O . ALA A 1 86 ? 1.211 4.258 5.693 1.00 97.12 86 ALA A O 1
ATOM 616 N N . CYS A 1 87 ? 3.250 3.441 5.215 1.00 96.50 87 CYS A N 1
ATOM 617 C CA . CYS A 1 87 ? 3.867 3.544 6.532 1.00 96.50 87 CYS A CA 1
ATOM 618 C C . CYS A 1 87 ? 5.295 4.109 6.393 1.00 96.50 87 CYS A C 1
ATOM 620 O O . CYS A 1 87 ? 5.765 4.369 5.276 1.00 96.50 87 CYS A O 1
ATOM 622 N N . LYS A 1 88 ? 6.013 4.267 7.508 1.00 96.44 88 LYS A N 1
ATOM 623 C CA . LYS A 1 88 ? 7.443 4.589 7.489 1.00 96.44 88 LYS A CA 1
ATOM 624 C C . LYS A 1 88 ? 8.269 3.502 6.798 1.00 96.44 88 LYS A C 1
ATOM 626 O O . LYS A 1 88 ? 7.960 2.313 6.901 1.00 96.44 88 LYS A O 1
ATOM 631 N N . GLY A 1 89 ? 9.326 3.922 6.109 1.00 97.06 89 GLY A N 1
ATOM 632 C CA . GLY A 1 89 ? 10.365 3.011 5.633 1.00 97.06 89 GLY A CA 1
ATOM 633 C C . GLY A 1 89 ? 11.180 2.416 6.786 1.00 97.06 89 GLY A C 1
ATOM 634 O O . GLY A 1 89 ? 11.090 2.864 7.931 1.00 97.06 89 GLY A O 1
ATOM 635 N N . GLY A 1 90 ? 11.994 1.410 6.483 1.00 96.62 90 GLY A N 1
ATOM 636 C CA . GLY A 1 90 ? 12.819 0.732 7.474 1.00 96.62 90 GLY A CA 1
ATOM 637 C C . GLY A 1 90 ? 13.900 1.624 8.078 1.00 96.62 90 GLY A C 1
ATOM 638 O O . GLY A 1 90 ? 14.468 2.494 7.410 1.00 96.62 90 GLY A O 1
ATOM 639 N N . TYR A 1 91 ? 14.200 1.388 9.355 1.00 95.62 91 TYR A N 1
ATOM 640 C CA . TYR A 1 91 ? 15.232 2.108 10.093 1.00 95.62 91 TYR A CA 1
ATOM 641 C C . TYR A 1 91 ? 16.636 1.721 9.614 1.00 95.62 91 TYR A C 1
ATOM 643 O O . TYR A 1 91 ? 17.022 0.550 9.645 1.00 95.62 91 TYR A O 1
ATOM 651 N N . GLY A 1 92 ? 17.425 2.722 9.223 1.00 91.88 92 GLY A N 1
ATOM 652 C CA . GLY A 1 92 ? 18.800 2.552 8.761 1.00 91.88 92 GLY A CA 1
ATOM 653 C C . GLY A 1 92 ? 19.822 2.583 9.894 1.00 91.88 92 GLY A C 1
ATOM 654 O O . GLY A 1 92 ? 20.879 3.162 9.718 1.00 91.88 92 GLY A O 1
ATOM 655 N N . GLY A 1 93 ? 19.524 2.094 11.100 1.00 87.94 93 GLY A N 1
ATOM 656 C CA . GLY A 1 93 ? 20.482 2.009 12.220 1.00 87.94 93 GLY A CA 1
ATOM 657 C C . GLY A 1 93 ? 20.796 3.326 12.954 1.00 87.94 93 GLY A C 1
ATOM 658 O O . GLY A 1 93 ? 20.882 3.327 14.180 1.00 87.94 93 GLY A O 1
ATOM 659 N N . THR A 1 94 ? 20.917 4.444 12.234 1.00 87.44 94 THR A N 1
ATOM 660 C CA . THR A 1 94 ? 21.106 5.808 12.786 1.00 87.44 94 THR A CA 1
ATOM 661 C C . THR A 1 94 ? 20.093 6.821 12.252 1.00 87.44 94 THR A C 1
ATOM 663 O O . THR A 1 94 ? 19.916 7.896 12.821 1.00 87.44 94 THR A O 1
ATOM 666 N N . VAL A 1 95 ? 19.414 6.482 11.155 1.00 91.81 95 VAL A N 1
ATOM 667 C CA . VAL A 1 95 ? 18.473 7.353 10.453 1.00 91.81 95 VAL A CA 1
ATOM 668 C C . VAL A 1 95 ? 17.099 6.700 10.362 1.00 91.81 95 VAL A C 1
ATOM 670 O O . VAL A 1 95 ? 16.963 5.535 9.983 1.00 91.81 95 VAL A O 1
ATOM 673 N N . ALA A 1 96 ? 16.062 7.473 10.688 1.00 93.56 96 ALA A N 1
ATOM 674 C CA . ALA A 1 96 ? 14.675 7.072 10.473 1.00 93.56 96 ALA A CA 1
ATOM 675 C C . ALA A 1 96 ? 14.390 6.830 8.981 1.00 93.56 96 ALA A C 1
ATOM 677 O O . ALA A 1 96 ? 14.968 7.496 8.112 1.00 93.56 96 ALA A O 1
ATOM 678 N N . GLY A 1 97 ? 13.499 5.879 8.696 1.00 95.62 97 GLY A N 1
ATOM 679 C CA . GLY A 1 97 ? 12.934 5.686 7.361 1.00 95.62 97 GLY A CA 1
ATOM 680 C C . GLY A 1 97 ? 12.150 6.899 6.880 1.00 95.62 97 GLY A C 1
ATOM 681 O O . GLY A 1 97 ? 11.773 7.757 7.680 1.00 95.62 97 GLY A O 1
ATOM 682 N N . GLY A 1 98 ? 11.914 6.956 5.569 1.00 97.44 98 GLY A N 1
ATOM 683 C CA . GLY A 1 98 ? 11.056 7.978 4.979 1.00 97.44 98 GLY A CA 1
ATOM 684 C C . GLY A 1 98 ? 9.650 7.943 5.581 1.00 97.44 98 GLY A C 1
ATOM 685 O O . GLY A 1 98 ? 9.175 6.877 5.985 1.00 97.44 98 GLY A O 1
ATOM 686 N N . ASP A 1 99 ? 8.994 9.099 5.655 1.00 97.06 99 ASP A N 1
ATOM 687 C CA . ASP A 1 99 ? 7.672 9.232 6.270 1.00 97.06 99 ASP A CA 1
ATOM 688 C C . ASP A 1 99 ? 6.538 8.690 5.384 1.00 97.06 99 ASP A C 1
ATOM 690 O O . ASP A 1 99 ? 6.698 8.457 4.181 1.00 97.06 99 ASP A O 1
ATOM 694 N N . TYR A 1 100 ? 5.380 8.466 6.009 1.00 96.75 100 TYR A N 1
ATOM 695 C CA . TYR A 1 100 ? 4.161 8.087 5.303 1.00 96.75 100 TYR A CA 1
ATOM 696 C C . TYR A 1 100 ? 3.497 9.305 4.636 1.00 96.75 100 TYR A C 1
ATOM 698 O O . TYR A 1 100 ? 3.648 10.438 5.088 1.00 96.75 100 TYR A O 1
ATOM 706 N N . TYR A 1 101 ? 2.736 9.079 3.567 1.00 97.50 101 TYR A N 1
ATOM 707 C CA . TYR A 1 101 ? 1.947 10.103 2.873 1.00 97.50 101 TYR A CA 1
ATOM 708 C C . TYR A 1 101 ? 0.818 9.470 2.053 1.00 97.50 101 TYR A C 1
ATOM 710 O O . TYR A 1 101 ? 0.696 8.243 1.974 1.00 97.50 101 TYR A O 1
ATOM 718 N N . GLY A 1 102 ? 0.009 10.328 1.431 1.00 95.31 102 GLY A N 1
ATOM 719 C CA . GLY A 1 102 ? -1.132 9.931 0.611 1.00 95.31 102 GLY A CA 1
ATOM 720 C C . GLY A 1 102 ? -2.350 9.550 1.443 1.00 95.31 102 GLY A C 1
ATOM 721 O O . GLY A 1 102 ? -2.299 9.576 2.674 1.00 95.31 102 GLY A O 1
ATOM 722 N N . SER A 1 103 ? -3.440 9.205 0.764 1.00 96.44 103 SER A N 1
ATOM 723 C CA . SER A 1 103 ? -4.702 8.830 1.409 1.00 96.44 103 SER A CA 1
ATOM 724 C C . SER A 1 103 ? -4.948 7.324 1.332 1.00 96.44 103 SER A C 1
ATOM 726 O O . SER A 1 103 ? -4.749 6.684 0.301 1.00 96.44 103 SER A O 1
ATOM 728 N N . LEU A 1 104 ? -5.419 6.745 2.437 1.00 96.00 104 LEU A N 1
ATOM 729 C CA . LEU A 1 104 ? -5.978 5.396 2.515 1.00 96.00 104 LEU A CA 1
ATOM 730 C C . LEU A 1 104 ? -7.200 5.238 1.603 1.00 96.00 104 LEU A C 1
ATOM 732 O O . LEU A 1 104 ? -7.371 4.193 0.977 1.00 96.00 104 LEU A O 1
ATOM 736 N N . TYR A 1 105 ? -8.070 6.247 1.576 1.00 96.81 105 TYR A N 1
ATOM 737 C CA . TYR A 1 105 ? -9.334 6.183 0.849 1.00 96.81 105 TYR A CA 1
ATOM 738 C C . TYR A 1 105 ? -9.150 6.482 -0.631 1.00 96.81 105 TYR A C 1
ATOM 740 O O . TYR A 1 105 ? -9.870 5.925 -1.460 1.00 96.81 105 TYR A O 1
ATOM 748 N N . ASP A 1 106 ? -8.198 7.352 -0.958 1.00 95.44 106 ASP A N 1
ATOM 749 C CA . ASP A 1 106 ? -7.890 7.728 -2.326 1.00 95.44 106 ASP A CA 1
ATOM 750 C C . ASP A 1 106 ? -6.381 7.656 -2.613 1.00 95.44 106 ASP A C 1
ATOM 752 O O . ASP A 1 106 ? -5.654 8.638 -2.479 1.00 95.44 106 ASP A O 1
ATOM 756 N N . SER A 1 107 ? -5.912 6.473 -3.017 1.00 93.25 107 SER A N 1
ATOM 757 C CA . SER A 1 107 ? -4.488 6.226 -3.260 1.00 93.25 107 SER A CA 1
ATOM 758 C C . SER A 1 107 ? -4.040 6.721 -4.645 1.00 93.25 107 SER A C 1
ATOM 760 O O . SER A 1 107 ? -4.212 6.043 -5.656 1.00 93.25 107 SER A O 1
ATOM 762 N N . GLN A 1 108 ? -3.471 7.926 -4.724 1.00 95.25 108 GLN A N 1
ATOM 763 C CA . GLN A 1 108 ? -3.053 8.543 -5.996 1.00 95.25 108 GLN A CA 1
ATOM 764 C C . GLN A 1 108 ? -1.537 8.691 -6.136 1.00 95.25 108 GLN A C 1
ATOM 766 O O . GLN A 1 108 ? -1.045 9.160 -7.162 1.00 95.25 108 GLN A O 1
ATOM 771 N N . GLU A 1 109 ? -0.779 8.330 -5.110 1.00 96.19 109 GLU A N 1
ATOM 772 C CA . GLU A 1 109 ? 0.631 8.665 -5.043 1.00 96.19 109 GLU A CA 1
ATOM 773 C C . GLU A 1 109 ? 1.535 7.517 -5.502 1.00 96.19 109 GLU A C 1
ATOM 775 O O . GLU A 1 109 ? 1.291 6.338 -5.228 1.00 96.19 109 GLU A O 1
ATOM 780 N N . ARG A 1 110 ? 2.617 7.885 -6.196 1.00 97.06 110 ARG A N 1
ATOM 781 C CA . ARG A 1 110 ? 3.757 6.999 -6.470 1.00 97.06 110 ARG A CA 1
ATOM 782 C C . ARG A 1 110 ? 4.547 6.761 -5.187 1.00 97.06 110 ARG A C 1
ATOM 784 O O . ARG A 1 110 ? 4.491 7.581 -4.277 1.00 97.06 110 ARG A O 1
ATOM 791 N N . GLY A 1 111 ? 5.310 5.675 -5.163 1.00 97.75 111 GLY A N 1
ATOM 792 C CA . GLY A 1 111 ? 6.264 5.357 -4.109 1.00 97.75 111 GLY A CA 1
ATOM 793 C C . GLY A 1 111 ? 7.502 6.253 -4.147 1.00 97.75 111 GLY A C 1
ATOM 794 O O . GLY A 1 111 ? 7.743 7.002 -5.094 1.00 97.75 111 GLY A O 1
ATOM 795 N N . SER A 1 112 ? 8.309 6.150 -3.099 1.00 98.12 112 SER A N 1
ATOM 796 C CA . SER A 1 112 ? 9.539 6.913 -2.890 1.00 98.12 112 SER A CA 1
ATOM 797 C C . SER A 1 112 ? 10.764 6.015 -3.007 1.00 98.12 112 SER A C 1
ATOM 799 O O . SER A 1 112 ? 10.733 4.840 -2.633 1.00 98.12 112 SER A O 1
ATOM 801 N N . ARG A 1 113 ? 11.887 6.599 -3.418 1.00 97.50 113 ARG A N 1
ATOM 802 C CA . ARG A 1 113 ? 13.179 5.911 -3.444 1.00 97.50 113 ARG A CA 1
ATOM 803 C C . ARG A 1 113 ? 13.708 5.609 -2.035 1.00 97.50 113 ARG A C 1
ATOM 805 O O . ARG A 1 113 ? 13.516 6.405 -1.112 1.00 97.50 113 ARG A O 1
ATOM 812 N N . GLY A 1 114 ? 14.422 4.495 -1.883 1.00 97.69 114 GLY A N 1
ATOM 813 C CA . GLY A 1 114 ? 15.250 4.202 -0.708 1.00 97.69 114 GLY A CA 1
ATOM 814 C C . GLY A 1 114 ? 16.548 5.022 -0.662 1.00 97.69 114 GLY A C 1
ATOM 815 O O . GLY A 1 114 ? 16.991 5.583 -1.662 1.00 97.69 114 GLY A O 1
ATOM 816 N N . GLY A 1 115 ? 17.188 5.100 0.503 1.00 97.31 115 GLY A N 1
ATOM 817 C CA . GLY A 1 115 ? 18.485 5.763 0.644 1.00 97.31 115 GLY A CA 1
ATOM 818 C C . GLY A 1 115 ? 19.622 5.006 -0.053 1.00 97.31 115 GLY A C 1
ATOM 819 O O . GLY A 1 115 ? 19.687 3.776 -0.007 1.00 97.31 115 GLY A O 1
ATOM 820 N N . SER A 1 116 ? 20.557 5.743 -0.652 1.00 96.56 116 SER A N 1
ATOM 821 C CA . SER A 1 116 ? 21.782 5.184 -1.239 1.00 96.56 116 SER A CA 1
ATOM 822 C C . SER A 1 116 ? 22.889 5.046 -0.198 1.00 96.56 116 SER A C 1
ATOM 824 O O . SER A 1 116 ? 23.020 5.879 0.709 1.00 96.56 116 SER A O 1
ATOM 826 N N . ARG A 1 117 ? 23.729 4.021 -0.349 1.00 95.50 117 ARG A N 1
ATOM 827 C CA . ARG A 1 117 ? 24.898 3.833 0.511 1.00 95.50 117 ARG A CA 1
ATOM 828 C C . ARG A 1 117 ? 26.088 4.627 -0.024 1.00 95.50 117 ARG A C 1
ATOM 830 O O . ARG A 1 117 ? 26.414 4.522 -1.198 1.00 95.50 117 ARG A O 1
ATOM 837 N N . VAL A 1 118 ? 26.758 5.394 0.842 1.00 90.81 118 VAL A N 1
ATOM 838 C CA . VAL A 1 118 ? 27.901 6.257 0.452 1.00 90.81 118 VAL A CA 1
ATOM 839 C C . VAL A 1 118 ? 29.047 5.453 -0.171 1.00 90.81 118 VAL A C 1
ATOM 841 O O . VAL A 1 118 ? 29.611 5.860 -1.179 1.00 90.81 118 VAL A O 1
ATOM 844 N N . ILE A 1 119 ? 29.379 4.310 0.432 1.00 88.69 119 ILE A N 1
ATOM 845 C CA . ILE A 1 119 ? 30.339 3.339 -0.102 1.00 88.69 119 ILE A CA 1
ATOM 846 C C . ILE A 1 119 ? 29.546 2.065 -0.389 1.00 88.69 119 ILE A C 1
ATOM 848 O O . ILE A 1 119 ? 29.456 1.175 0.460 1.00 88.69 119 ILE A O 1
ATOM 852 N N . GLY A 1 120 ? 28.868 2.050 -1.533 1.00 89.31 120 GLY A N 1
ATOM 853 C CA . GLY A 1 120 ? 27.969 0.977 -1.935 1.00 89.31 120 GLY A CA 1
ATOM 854 C C . GLY A 1 120 ? 27.136 1.373 -3.148 1.00 89.31 120 GLY A C 1
ATOM 855 O O . GLY A 1 120 ? 27.619 2.085 -4.027 1.00 89.31 120 GLY A O 1
ATOM 856 N N . GLY A 1 121 ? 25.893 0.902 -3.183 1.00 93.25 121 GLY A N 1
ATOM 857 C CA . GLY A 1 121 ? 25.002 1.070 -4.324 1.00 93.25 121 GLY A CA 1
ATOM 858 C C . GLY A 1 121 ? 23.801 1.980 -4.068 1.00 93.25 121 GLY A C 1
ATOM 859 O O . GLY A 1 121 ? 23.573 2.475 -2.953 1.00 93.25 121 GLY A O 1
ATOM 860 N N . PRO A 1 122 ? 23.026 2.232 -5.136 1.00 95.19 122 PRO A N 1
ATOM 861 C CA . PRO A 1 122 ? 21.836 3.057 -5.062 1.00 95.19 122 PRO A CA 1
ATOM 862 C C . PRO A 1 122 ? 20.737 2.381 -4.237 1.00 95.19 122 PRO A C 1
ATOM 864 O O . PRO A 1 122 ? 20.591 1.154 -4.227 1.00 95.19 122 PRO A O 1
ATOM 867 N N . GLY A 1 123 ? 19.923 3.207 -3.582 1.00 96.50 123 GLY A N 1
ATOM 868 C CA . GLY A 1 123 ? 18.643 2.760 -3.046 1.00 96.50 123 GLY A CA 1
ATOM 869 C C . GLY A 1 123 ? 17.665 2.409 -4.169 1.00 96.50 123 GLY A C 1
ATOM 870 O O . GLY A 1 123 ? 17.734 2.971 -5.268 1.00 96.50 123 GLY A O 1
ATOM 871 N N . GLY A 1 124 ? 16.758 1.477 -3.892 1.00 97.38 124 GLY A N 1
ATOM 872 C CA . GLY A 1 124 ? 15.765 1.025 -4.859 1.00 97.38 124 GLY A CA 1
ATOM 873 C C . GLY A 1 124 ? 14.719 2.098 -5.172 1.00 97.38 124 GLY A C 1
ATOM 874 O O . GLY A 1 124 ? 14.362 2.895 -4.300 1.00 97.38 124 GLY A O 1
ATOM 875 N N . ASN A 1 125 ? 14.239 2.127 -6.418 1.00 97.31 125 ASN A N 1
ATOM 876 C CA . ASN A 1 125 ? 13.238 3.096 -6.884 1.00 97.31 125 ASN A CA 1
ATOM 877 C C . ASN A 1 125 ? 11.869 2.829 -6.230 1.00 97.31 125 ASN A C 1
ATOM 879 O O . ASN A 1 125 ? 11.555 1.700 -5.842 1.00 97.31 125 ASN A O 1
ATOM 883 N N . GLY A 1 126 ? 11.041 3.860 -6.114 1.00 97.56 126 GLY A N 1
ATOM 884 C CA . GLY A 1 126 ? 9.661 3.747 -5.661 1.00 97.56 126 GLY A CA 1
ATOM 885 C C . GLY A 1 126 ? 8.762 3.113 -6.723 1.00 97.56 126 GLY A C 1
ATOM 886 O O . GLY A 1 126 ? 9.058 3.181 -7.910 1.00 97.56 126 GLY A O 1
ATOM 887 N N . GLY A 1 127 ? 7.660 2.480 -6.317 1.00 97.69 127 GLY A N 1
ATOM 888 C CA . GLY A 1 127 ? 6.643 1.925 -7.221 1.00 97.69 127 GLY A CA 1
ATOM 889 C C . GLY A 1 127 ? 5.798 2.995 -7.932 1.00 97.69 127 GLY A C 1
ATOM 890 O O . GLY A 1 127 ? 5.658 4.111 -7.438 1.00 97.69 127 GLY A O 1
ATOM 891 N N . GLY A 1 128 ? 5.207 2.669 -9.085 1.00 97.44 128 GLY A N 1
ATOM 892 C CA . GLY A 1 128 ? 4.357 3.595 -9.846 1.00 97.44 128 GLY A CA 1
ATOM 893 C C . GLY A 1 128 ? 2.897 3.632 -9.374 1.00 97.44 128 GLY A C 1
ATOM 894 O O . GLY A 1 128 ? 2.548 3.096 -8.323 1.00 97.44 128 GLY A O 1
ATOM 895 N N . LEU A 1 129 ? 2.020 4.243 -10.172 1.00 97.56 129 LEU A N 1
ATOM 896 C CA . LEU A 1 129 ? 0.575 4.308 -9.918 1.00 97.56 129 LEU A CA 1
ATOM 897 C C . LEU A 1 129 ? -0.205 3.498 -10.959 1.00 97.56 129 LEU A C 1
ATOM 899 O O . LEU A 1 129 ? -0.024 3.684 -12.164 1.00 97.56 129 LEU A O 1
ATOM 903 N N . ILE A 1 130 ? -1.134 2.663 -10.492 1.00 98.62 130 ILE A N 1
ATOM 904 C CA . ILE A 1 130 ? -2.202 2.091 -11.318 1.00 98.62 130 ILE A CA 1
ATOM 905 C C . ILE A 1 130 ? -3.524 2.733 -10.896 1.00 98.62 130 ILE A C 1
ATOM 907 O O . ILE A 1 130 ? -3.975 2.545 -9.771 1.00 98.62 130 ILE A O 1
ATOM 911 N N . HIS A 1 131 ? -4.164 3.457 -11.808 1.00 98.50 131 HIS A N 1
ATOM 912 C CA . HIS A 1 131 ? -5.469 4.078 -11.627 1.00 98.50 131 HIS A CA 1
ATOM 913 C C . HIS A 1 131 ? -6.471 3.508 -12.639 1.00 98.50 131 HIS A C 1
ATOM 915 O O . HIS A 1 131 ? -6.384 3.744 -13.844 1.00 98.50 131 HIS A O 1
ATOM 921 N N . LEU A 1 132 ? -7.440 2.748 -12.135 1.00 98.56 132 LEU A N 1
ATOM 922 C CA . LEU A 1 132 ? -8.485 2.099 -12.916 1.00 98.56 132 LEU A CA 1
ATOM 923 C C . LEU A 1 132 ? -9.836 2.757 -12.635 1.00 98.56 132 LEU A C 1
ATOM 925 O O . LEU A 1 132 ? -10.338 2.697 -11.515 1.00 98.56 132 LEU A O 1
ATOM 929 N N . ASN A 1 133 ? -10.440 3.333 -13.669 1.00 98.31 133 ASN A N 1
ATOM 930 C CA . ASN A 1 133 ? -11.813 3.819 -13.667 1.00 98.31 133 ASN A CA 1
ATOM 931 C C . ASN A 1 133 ? -12.639 2.986 -14.657 1.00 98.31 133 ASN A C 1
ATOM 933 O O . ASN A 1 133 ? -12.534 3.152 -15.875 1.00 98.31 133 ASN A O 1
ATOM 937 N N . ILE A 1 134 ? -13.414 2.041 -14.127 1.00 98.31 134 ILE A N 1
ATOM 938 C CA . ILE A 1 134 ? -14.087 0.986 -14.881 1.00 98.31 134 ILE A CA 1
ATOM 939 C C . ILE A 1 134 ? -15.602 1.179 -14.828 1.00 98.31 134 ILE A C 1
ATOM 941 O O . ILE A 1 134 ? -16.237 0.999 -13.792 1.00 98.31 134 ILE A O 1
ATOM 945 N N . GLY A 1 135 ? -16.206 1.507 -15.966 1.00 97.19 135 GLY A N 1
ATOM 946 C CA . GLY A 1 135 ? -17.628 1.847 -16.025 1.00 97.19 135 GLY A CA 1
ATOM 947 C C . GLY A 1 135 ? -18.575 0.671 -15.771 1.00 97.19 135 GLY A C 1
ATOM 948 O O . GLY A 1 135 ? -19.668 0.880 -15.253 1.00 97.19 135 GLY A O 1
ATOM 949 N N . VAL A 1 136 ? -18.188 -0.555 -16.145 1.00 96.50 136 VAL A N 1
ATOM 950 C CA . VAL A 1 136 ? -19.085 -1.725 -16.114 1.00 96.50 136 VAL A CA 1
ATOM 951 C C . VAL A 1 136 ? -18.505 -2.885 -15.313 1.00 96.50 136 VAL A C 1
ATOM 953 O O . VAL A 1 136 ? -19.074 -3.261 -14.296 1.00 96.50 136 VAL A O 1
ATOM 956 N N . SER A 1 137 ? -17.401 -3.487 -15.759 1.00 97.12 137 SER A N 1
ATOM 957 C CA . SER A 1 137 ? -16.880 -4.706 -15.125 1.00 97.12 137 SER A CA 1
ATOM 958 C C . SER A 1 137 ? -15.362 -4.775 -15.169 1.00 97.12 137 SER A C 1
ATOM 960 O O . SER A 1 137 ? -14.761 -4.669 -16.244 1.00 97.12 137 SER A O 1
ATOM 962 N N . LEU A 1 138 ? -14.768 -5.005 -14.004 1.00 98.56 138 LEU A N 1
ATOM 963 C CA . LEU A 1 138 ? -13.361 -5.306 -13.809 1.00 98.56 138 LEU A CA 1
ATOM 964 C C . LEU A 1 138 ? -13.210 -6.801 -13.517 1.00 98.56 138 LEU A C 1
ATOM 966 O O . LEU A 1 138 ? -13.722 -7.282 -12.510 1.00 98.56 138 LEU A O 1
ATOM 970 N N . PHE A 1 139 ? -12.501 -7.517 -14.383 1.00 98.44 139 PHE A N 1
ATOM 971 C CA . PHE A 1 139 ? -12.208 -8.935 -14.211 1.00 98.44 139 PHE A CA 1
ATOM 972 C C . PHE A 1 139 ? -10.694 -9.146 -14.156 1.00 98.44 139 PHE A C 1
ATOM 974 O O . PHE A 1 139 ? -9.998 -8.843 -15.127 1.00 98.44 139 PHE A O 1
ATOM 981 N N . ILE A 1 140 ? -10.182 -9.628 -13.023 1.00 98.44 140 ILE A N 1
ATOM 982 C CA . ILE A 1 140 ? -8.746 -9.814 -12.786 1.00 98.44 140 ILE A CA 1
ATOM 983 C C . ILE A 1 140 ? -8.475 -11.251 -12.337 1.00 98.44 140 ILE A C 1
ATOM 985 O O . ILE A 1 140 ? -8.661 -11.587 -11.171 1.00 98.44 140 ILE A O 1
ATOM 989 N N . ASP A 1 141 ? -7.953 -12.069 -13.248 1.00 98.44 141 ASP A N 1
ATOM 990 C CA . ASP A 1 141 ? -7.333 -13.372 -12.956 1.00 98.44 141 ASP A CA 1
ATOM 991 C C . ASP A 1 141 ? -5.796 -13.325 -13.061 1.00 98.44 141 ASP A C 1
ATOM 993 O O . ASP A 1 141 ? -5.102 -14.242 -12.620 1.00 98.44 141 ASP A O 1
ATOM 997 N N . GLY A 1 142 ? -5.248 -12.253 -13.637 1.00 98.25 142 GLY A N 1
ATOM 998 C CA . GLY A 1 142 ? -3.812 -11.985 -13.690 1.00 98.25 142 GLY A CA 1
ATOM 999 C C . GLY A 1 142 ? -3.282 -11.193 -12.490 1.00 98.25 142 GLY A C 1
ATOM 1000 O O . GLY A 1 142 ? -3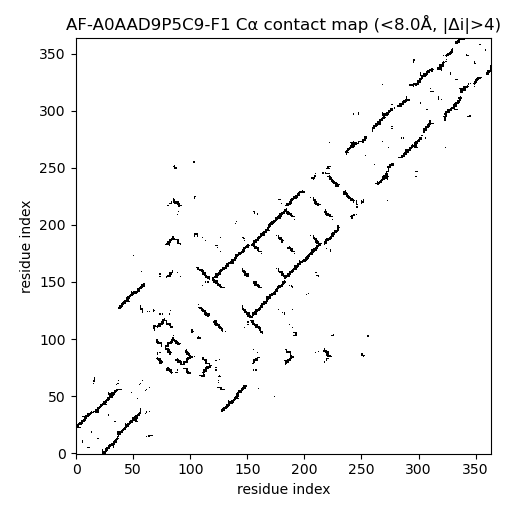.785 -11.287 -11.369 1.00 98.25 142 GLY A O 1
ATOM 1001 N N . THR A 1 143 ? -2.246 -10.391 -12.736 1.00 98.62 143 THR A N 1
ATOM 1002 C CA . THR A 1 143 ? -1.529 -9.645 -11.694 1.00 98.62 143 THR A CA 1
ATOM 1003 C C . THR A 1 143 ? -1.480 -8.152 -12.000 1.00 98.62 143 THR A C 1
ATOM 1005 O O . THR A 1 143 ? -1.133 -7.743 -13.109 1.00 98.62 143 THR A O 1
ATOM 1008 N N . LEU A 1 144 ? -1.762 -7.333 -10.988 1.00 98.69 144 LEU A N 1
ATOM 1009 C CA . LEU A 1 144 ? -1.446 -5.904 -10.959 1.00 98.69 144 LEU A CA 1
ATOM 1010 C C . LEU A 1 144 ? -0.342 -5.675 -9.929 1.00 98.69 144 LEU A C 1
ATOM 1012 O O . LEU A 1 144 ? -0.458 -6.153 -8.801 1.00 98.69 144 LEU A O 1
ATOM 1016 N N . THR A 1 145 ? 0.720 -4.956 -10.289 1.00 98.56 145 THR A N 1
ATOM 1017 C CA . THR A 1 145 ? 1.842 -4.719 -9.369 1.00 98.56 145 THR A CA 1
ATOM 1018 C C . THR A 1 145 ? 2.373 -3.291 -9.426 1.00 98.56 145 THR A C 1
ATOM 1020 O O . THR A 1 145 ? 2.637 -2.746 -10.500 1.00 98.56 145 THR A O 1
ATOM 1023 N N . VAL A 1 146 ? 2.540 -2.704 -8.240 1.00 98.44 146 VAL A N 1
ATOM 1024 C CA . VAL A 1 146 ? 3.139 -1.383 -7.983 1.00 98.44 146 VAL A CA 1
ATOM 1025 C C . VAL A 1 146 ? 4.323 -1.510 -7.014 1.00 98.44 146 VAL A C 1
ATOM 1027 O O . VAL A 1 146 ? 4.574 -0.618 -6.205 1.00 98.44 146 VAL A O 1
ATOM 1030 N N . ASN A 1 147 ? 5.028 -2.644 -7.039 1.00 98.69 147 ASN A N 1
ATOM 1031 C CA . ASN A 1 147 ? 6.088 -2.942 -6.074 1.00 98.69 147 ASN A CA 1
ATOM 1032 C C . ASN A 1 147 ? 7.253 -1.939 -6.125 1.00 98.69 147 ASN A C 1
ATOM 1034 O O . ASN A 1 147 ? 7.626 -1.444 -7.194 1.00 98.69 147 ASN A O 1
ATOM 1038 N N . GLY A 1 148 ? 7.836 -1.678 -4.955 1.00 98.31 148 GLY A N 1
ATOM 1039 C CA . GLY A 1 148 ? 9.081 -0.929 -4.811 1.00 98.31 148 GLY A CA 1
ATOM 1040 C C . GLY A 1 148 ? 10.289 -1.752 -5.257 1.00 98.31 148 GLY A C 1
ATOM 1041 O O . GLY A 1 148 ? 10.224 -2.976 -5.370 1.00 98.31 148 GLY 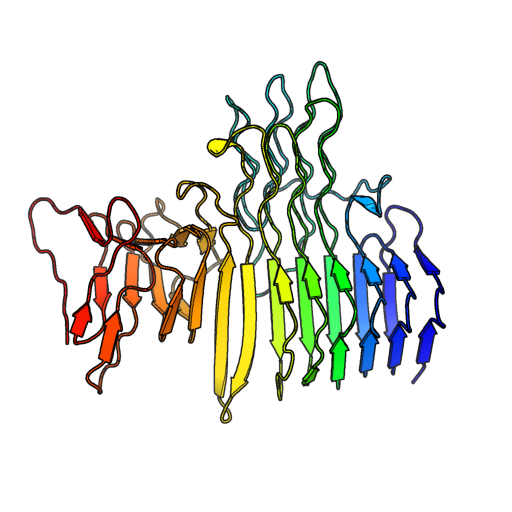A O 1
ATOM 1042 N N . GLY A 1 149 ? 11.387 -1.067 -5.556 1.00 98.12 149 GLY A N 1
ATOM 1043 C CA . GLY A 1 149 ? 12.622 -1.675 -6.032 1.00 98.12 149 GLY A CA 1
ATOM 1044 C C . GLY A 1 149 ? 13.536 -2.052 -4.879 1.00 98.12 149 GLY A C 1
ATOM 1045 O O . GLY A 1 149 ? 13.590 -1.352 -3.865 1.00 98.12 149 GLY A O 1
ATOM 1046 N N . ASP A 1 150 ? 14.290 -3.130 -5.055 1.00 98.06 150 ASP A N 1
ATOM 1047 C CA . ASP A 1 150 ? 15.306 -3.531 -4.089 1.00 98.06 150 ASP A CA 1
ATOM 1048 C C . ASP A 1 150 ? 16.525 -2.597 -4.161 1.00 98.06 150 ASP A C 1
ATOM 1050 O O . ASP A 1 150 ? 16.940 -2.164 -5.242 1.00 98.06 150 ASP A O 1
ATOM 1054 N N . GLY A 1 151 ? 17.106 -2.287 -3.004 1.00 96.69 151 GLY A N 1
ATOM 1055 C CA . GLY A 1 151 ? 18.391 -1.604 -2.906 1.00 96.69 151 GLY A CA 1
ATOM 1056 C C . GLY A 1 151 ? 19.540 -2.509 -3.350 1.00 96.69 151 GLY A C 1
ATOM 1057 O O . GLY A 1 151 ? 19.490 -3.729 -3.188 1.00 96.69 151 GLY A O 1
ATOM 1058 N N . ARG A 1 152 ? 20.594 -1.914 -3.917 1.00 95.44 152 ARG A N 1
ATOM 1059 C CA . ARG A 1 152 ? 21.776 -2.641 -4.414 1.00 95.44 152 ARG A CA 1
ATOM 1060 C C . ARG A 1 152 ? 23.013 -2.273 -3.610 1.00 95.44 152 ARG A C 1
ATOM 1062 O O . ARG A 1 152 ? 23.117 -1.147 -3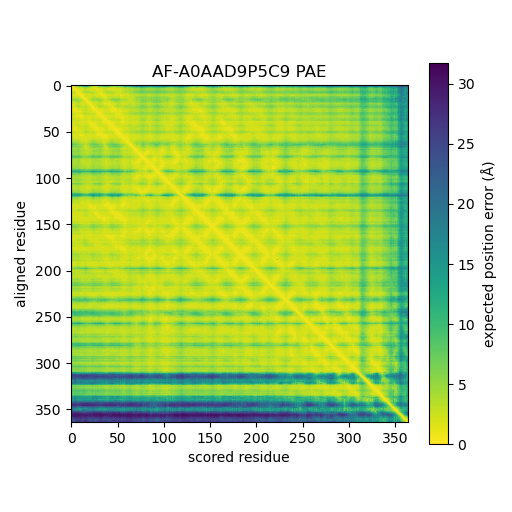.135 1.00 95.44 152 ARG A O 1
ATOM 1069 N N . ASP A 1 153 ? 23.933 -3.223 -3.445 1.00 94.56 153 ASP A N 1
ATOM 1070 C CA . ASP A 1 153 ? 25.231 -3.042 -2.775 1.00 94.56 153 ASP A CA 1
ATOM 1071 C C . ASP A 1 153 ? 25.131 -2.260 -1.448 1.00 94.56 153 ASP A C 1
ATOM 1073 O O . ASP A 1 153 ? 25.827 -1.272 -1.206 1.00 94.56 153 ASP A O 1
ATOM 1077 N N . GLY A 1 154 ? 24.195 -2.682 -0.591 1.00 93.62 154 GLY A N 1
ATOM 1078 C CA . GLY A 1 154 ? 23.935 -2.067 0.714 1.00 93.62 154 GLY A CA 1
ATOM 1079 C C . GLY A 1 154 ? 23.058 -0.809 0.687 1.00 93.62 154 GLY A C 1
ATOM 1080 O O . GLY A 1 154 ? 22.948 -0.141 1.715 1.00 93.62 154 GLY A O 1
ATOM 1081 N N . GLY A 1 155 ? 22.452 -0.469 -0.454 1.00 97.00 155 GLY A N 1
ATOM 1082 C CA . GLY A 1 155 ? 21.362 0.500 -0.547 1.00 97.00 155 GLY A CA 1
ATOM 1083 C C . GLY A 1 155 ? 20.072 -0.010 0.109 1.00 97.00 155 GLY A C 1
ATOM 1084 O O . GLY A 1 155 ? 19.865 -1.214 0.281 1.00 97.00 155 GLY A O 1
ATOM 1085 N N . ALA A 1 156 ? 19.185 0.914 0.469 1.00 97.94 156 ALA A N 1
ATOM 1086 C CA . ALA A 1 156 ? 17.895 0.594 1.071 1.00 97.94 156 ALA A CA 1
ATOM 1087 C C . ALA A 1 156 ? 16.794 0.402 0.013 1.00 97.94 156 ALA A C 1
ATOM 1089 O O . ALA A 1 156 ? 16.888 0.913 -1.104 1.00 97.94 156 ALA A O 1
ATOM 1090 N N . GLY A 1 157 ? 15.734 -0.320 0.367 1.00 98.12 157 GLY A N 1
ATOM 1091 C CA . GLY A 1 157 ? 14.598 -0.580 -0.512 1.00 98.12 157 GLY A CA 1
ATOM 1092 C C . GLY A 1 157 ? 13.710 0.647 -0.736 1.00 98.12 157 GLY A C 1
ATOM 1093 O O . GLY A 1 157 ? 13.494 1.461 0.172 1.00 98.12 157 GLY A O 1
ATOM 1094 N N . GLY A 1 158 ? 13.180 0.769 -1.952 1.00 98.25 158 GLY A N 1
ATOM 1095 C CA . GLY A 1 158 ? 12.165 1.759 -2.313 1.00 98.25 158 GLY A CA 1
ATOM 1096 C C . GLY A 1 158 ? 10.773 1.338 -1.857 1.00 98.25 158 GLY A C 1
ATOM 1097 O O . GLY A 1 158 ? 10.480 0.145 -1.741 1.00 98.25 158 GLY A O 1
ATOM 1098 N N . SER A 1 159 ? 9.897 2.301 -1.574 1.00 98.44 159 SER A N 1
ATOM 1099 C CA . SER A 1 159 ? 8.517 1.984 -1.206 1.00 98.44 159 SER A CA 1
ATOM 1100 C C . SER A 1 159 ? 7.675 1.595 -2.417 1.00 98.44 159 SER A C 1
ATOM 1102 O O . SER A 1 159 ? 7.922 2.033 -3.540 1.00 98.44 159 SER A O 1
ATOM 1104 N N . ALA A 1 160 ? 6.656 0.766 -2.201 1.00 98.44 160 ALA A N 1
ATOM 1105 C CA . ALA A 1 160 ? 5.649 0.510 -3.230 1.00 98.44 160 ALA A CA 1
ATOM 1106 C C . ALA A 1 160 ? 4.823 1.767 -3.533 1.00 98.44 160 ALA A C 1
ATOM 1108 O O . ALA A 1 160 ? 4.820 2.715 -2.755 1.00 98.44 160 ALA A O 1
ATOM 1109 N N . GLY A 1 161 ? 4.126 1.771 -4.667 1.00 98.12 161 GLY A N 1
ATOM 1110 C CA . GLY A 1 161 ? 3.229 2.848 -5.085 1.00 98.12 161 GLY A CA 1
ATOM 1111 C C . GLY A 1 161 ? 1.768 2.591 -4.716 1.00 98.12 161 GLY A C 1
ATOM 1112 O O . GLY A 1 161 ? 1.484 2.060 -3.642 1.00 98.12 161 GLY A O 1
ATOM 1113 N N . SER A 1 162 ? 0.841 2.974 -5.592 1.00 98.44 162 SER A N 1
ATOM 1114 C CA . SER A 1 162 ? -0.601 2.908 -5.311 1.00 98.44 162 SER A CA 1
ATOM 1115 C C . SER A 1 162 ? -1.387 2.168 -6.387 1.00 98.44 162 SER A C 1
ATOM 1117 O O . SER A 1 162 ? -1.127 2.332 -7.580 1.00 98.44 162 SER A O 1
ATOM 1119 N N . ILE A 1 163 ? -2.391 1.394 -5.969 1.00 98.75 163 ILE A N 1
ATOM 1120 C CA . ILE A 1 163 ? -3.426 0.844 -6.853 1.00 98.75 163 ILE A CA 1
ATOM 1121 C C . ILE A 1 163 ? -4.772 1.449 -6.456 1.00 98.75 163 ILE A C 1
ATOM 1123 O O . ILE A 1 163 ? -5.355 1.080 -5.436 1.00 98.75 163 ILE A O 1
ATOM 1127 N N . ARG A 1 164 ? -5.308 2.323 -7.308 1.00 98.50 164 ARG A N 1
ATOM 1128 C CA . ARG A 1 164 ? -6.654 2.876 -7.174 1.00 98.50 164 ARG A CA 1
ATOM 1129 C C . ARG A 1 164 ? -7.601 2.224 -8.159 1.00 98.50 164 ARG A C 1
ATOM 1131 O O . ARG A 1 164 ? -7.401 2.301 -9.369 1.00 98.50 164 ARG A O 1
ATOM 1138 N N . VAL A 1 165 ? -8.679 1.654 -7.640 1.00 98.56 165 VAL A N 1
ATOM 1139 C CA . VAL A 1 165 ? -9.743 1.036 -8.426 1.00 98.56 165 VAL A CA 1
ATOM 1140 C C . VAL A 1 165 ? -11.073 1.701 -8.109 1.00 98.56 165 VAL A C 1
ATOM 1142 O O . VAL A 1 165 ? -11.475 1.789 -6.953 1.00 98.56 165 VAL A O 1
ATOM 1145 N N . SER A 1 166 ? -11.772 2.129 -9.152 1.00 98.38 166 SER A N 1
ATOM 1146 C CA . SER A 1 166 ? -13.181 2.506 -9.135 1.00 98.38 166 SER A CA 1
ATOM 1147 C C . SER A 1 166 ? -13.887 1.668 -10.192 1.00 98.38 166 SER A C 1
ATOM 1149 O O . SER A 1 166 ? -13.543 1.767 -11.368 1.00 98.38 166 SER A O 1
ATOM 1151 N N . ALA A 1 167 ? -14.825 0.811 -9.796 1.00 98.12 167 ALA A N 1
ATOM 1152 C CA . ALA A 1 167 ? -15.525 -0.077 -10.721 1.00 98.12 167 ALA A CA 1
ATOM 1153 C C . ALA A 1 167 ? -16.991 -0.282 -10.325 1.00 98.12 167 ALA A C 1
ATOM 1155 O O . ALA A 1 167 ? -17.337 -0.235 -9.149 1.00 98.12 167 ALA A O 1
ATOM 1156 N N . ALA A 1 168 ? -17.872 -0.560 -11.288 1.00 97.06 168 ALA A N 1
ATOM 1157 C CA . ALA A 1 168 ? -19.237 -0.979 -10.958 1.00 97.06 168 ALA A CA 1
ATOM 1158 C C . ALA A 1 168 ? -19.272 -2.428 -10.430 1.00 97.06 168 ALA A C 1
ATOM 1160 O O . ALA A 1 168 ? -19.871 -2.681 -9.388 1.00 97.06 168 ALA A O 1
ATOM 1161 N N . ALA A 1 169 ? -18.582 -3.356 -11.096 1.00 97.00 169 ALA A N 1
ATOM 1162 C CA . ALA A 1 169 ? -18.427 -4.747 -10.665 1.00 97.00 169 ALA A CA 1
ATOM 1163 C C . ALA A 1 169 ? -16.952 -5.163 -10.651 1.00 97.00 169 ALA A C 1
ATOM 1165 O O . ALA A 1 169 ? -16.200 -4.771 -11.549 1.00 97.00 169 ALA A O 1
ATOM 1166 N N . PHE A 1 170 ? -16.556 -5.972 -9.665 1.00 98.06 170 PHE A N 1
ATOM 1167 C CA . PHE A 1 170 ? -15.199 -6.512 -9.546 1.00 98.06 170 PHE A CA 1
ATOM 1168 C C . PHE A 1 170 ? -15.220 -8.015 -9.271 1.00 98.06 170 PHE A C 1
ATOM 1170 O O . PHE A 1 170 ? -15.865 -8.466 -8.327 1.00 98.06 170 PHE A O 1
ATOM 1177 N N . GLU A 1 171 ? -14.539 -8.784 -10.121 1.00 97.88 171 GLU A N 1
ATOM 1178 C CA . GLU A 1 171 ? -14.557 -10.248 -10.131 1.00 97.88 171 GLU A CA 1
ATOM 1179 C C . GLU A 1 171 ? -13.171 -10.816 -10.486 1.00 97.88 171 GLU A C 1
ATOM 1181 O O . GLU A 1 171 ? -12.326 -10.124 -11.063 1.00 97.88 171 GLU A O 1
ATOM 1186 N N . GLY A 1 172 ? -12.946 -12.088 -10.151 1.00 97.75 172 GLY A N 1
ATOM 1187 C CA . GLY A 1 172 ? -11.730 -12.830 -10.497 1.00 97.75 172 GLY A CA 1
ATOM 1188 C C . GLY A 1 172 ? -10.951 -13.352 -9.288 1.00 97.75 172 GLY A C 1
ATOM 1189 O O . GLY A 1 172 ? -11.346 -13.164 -8.133 1.00 97.75 172 GLY A O 1
ATOM 1190 N N . HIS A 1 173 ? -9.847 -14.037 -9.576 1.00 98.00 173 HIS A N 1
ATOM 1191 C CA . HIS A 1 173 ? -9.012 -14.763 -8.609 1.00 98.00 173 HIS A CA 1
ATOM 1192 C C . HIS A 1 173 ? -7.537 -14.346 -8.663 1.00 98.00 173 HIS A C 1
ATOM 1194 O O . HIS A 1 173 ? -6.672 -15.015 -8.095 1.00 98.00 173 HIS A O 1
ATOM 1200 N N . GLY A 1 174 ? -7.243 -13.256 -9.369 1.00 98.19 174 GLY A N 1
ATOM 1201 C CA . GLY A 1 174 ? -5.899 -12.738 -9.564 1.00 98.19 174 GLY A CA 1
ATOM 1202 C C . GLY A 1 174 ? -5.316 -12.077 -8.318 1.00 98.19 174 GLY A C 1
ATOM 1203 O O . GLY A 1 174 ? -5.709 -12.342 -7.179 1.00 98.19 174 GLY A O 1
ATOM 1204 N N . SER A 1 175 ? -4.335 -11.198 -8.516 1.00 98.25 175 SER A N 1
ATOM 1205 C CA . SER A 1 175 ? -3.641 -10.576 -7.387 1.00 98.25 175 SER A CA 1
ATOM 1206 C C . SER A 1 175 ? -3.224 -9.128 -7.614 1.00 98.25 175 SER A C 1
ATOM 1208 O O . SER A 1 175 ? -2.832 -8.735 -8.711 1.00 98.25 175 SER A O 1
ATOM 1210 N N . LEU A 1 176 ? -3.320 -8.335 -6.548 1.00 98.69 176 LEU A N 1
ATOM 1211 C CA . LEU A 1 176 ? -2.941 -6.926 -6.489 1.00 98.69 176 LEU A CA 1
ATOM 1212 C C . LEU A 1 176 ? -1.781 -6.783 -5.500 1.00 98.69 176 LEU A C 1
ATOM 1214 O O . LEU A 1 176 ? -1.929 -7.135 -4.329 1.00 98.69 176 LEU A O 1
ATOM 1218 N N . HIS A 1 177 ? -0.638 -6.276 -5.963 1.00 98.56 177 HIS A N 1
ATOM 1219 C CA . HIS A 1 177 ? 0.603 -6.201 -5.185 1.00 98.56 177 HIS A CA 1
ATOM 1220 C C . HIS A 1 177 ? 1.088 -4.763 -5.038 1.00 98.56 177 HIS A C 1
ATOM 1222 O O . HIS A 1 177 ? 1.288 -4.065 -6.030 1.00 98.56 177 HIS A O 1
ATOM 1228 N N . ALA A 1 178 ? 1.324 -4.353 -3.797 1.00 98.50 178 ALA A N 1
ATOM 1229 C CA . ALA A 1 178 ? 1.912 -3.082 -3.402 1.00 98.50 178 ALA A CA 1
ATOM 1230 C C . ALA A 1 178 ? 2.982 -3.319 -2.319 1.00 98.50 178 ALA A C 1
ATOM 1232 O O . ALA A 1 178 ? 2.879 -2.835 -1.190 1.00 98.50 178 ALA A O 1
ATOM 1233 N N . VAL A 1 179 ? 3.995 -4.119 -2.663 1.00 98.62 179 VAL A N 1
ATOM 1234 C CA . VAL A 1 179 ? 5.048 -4.593 -1.752 1.00 98.62 179 VAL A CA 1
ATOM 1235 C C . VAL A 1 179 ? 6.283 -3.696 -1.818 1.00 98.62 179 VAL A C 1
ATOM 1237 O O . VAL A 1 179 ? 6.754 -3.366 -2.906 1.00 98.62 179 VAL A O 1
ATOM 1240 N N . GLY A 1 180 ? 6.816 -3.305 -0.660 1.00 98.44 180 GLY A N 1
ATOM 1241 C CA . GLY A 1 180 ? 8.058 -2.530 -0.582 1.00 98.44 180 GLY A CA 1
ATOM 1242 C C . GLY A 1 180 ? 9.296 -3.351 -0.959 1.00 98.44 180 GLY A C 1
ATOM 1243 O O . GLY A 1 180 ? 9.329 -4.564 -0.757 1.00 98.44 180 GLY A O 1
ATOM 1244 N N . GLY A 1 181 ? 10.325 -2.695 -1.493 1.00 98.31 181 GLY A N 1
ATOM 1245 C CA . GLY A 1 181 ? 11.575 -3.350 -1.884 1.00 98.31 181 GLY A CA 1
ATOM 1246 C C . GLY A 1 181 ? 12.456 -3.728 -0.693 1.00 98.31 181 GLY A C 1
ATOM 1247 O O . GLY A 1 181 ? 12.400 -3.104 0.369 1.00 98.31 181 GLY A O 1
ATOM 1248 N N . ALA A 1 182 ? 13.287 -4.750 -0.854 1.00 98.00 182 ALA A N 1
ATOM 1249 C CA . ALA A 1 182 ? 14.272 -5.170 0.134 1.00 98.00 182 ALA A CA 1
ATOM 1250 C C . ALA A 1 182 ? 15.563 -4.333 0.063 1.00 98.00 182 ALA A C 1
ATOM 1252 O O . ALA A 1 182 ? 15.842 -3.673 -0.933 1.00 98.00 182 ALA A O 1
ATOM 1253 N N . GLY A 1 183 ? 16.375 -4.351 1.116 1.00 96.81 183 GLY A N 1
ATOM 1254 C CA . GLY A 1 183 ? 17.681 -3.685 1.135 1.00 96.81 183 GLY A CA 1
ATOM 1255 C C . GLY A 1 183 ? 18.305 -3.703 2.525 1.00 96.81 183 GLY A C 1
ATOM 1256 O O . GLY A 1 183 ? 17.861 -4.458 3.388 1.00 96.81 183 GLY A O 1
ATOM 1257 N N . SER A 1 184 ? 19.288 -2.833 2.775 1.00 96.38 184 SER A N 1
ATOM 1258 C CA . SER A 1 184 ? 19.840 -2.649 4.131 1.00 96.38 184 SER A CA 1
ATOM 1259 C C . SER A 1 184 ? 18.738 -2.299 5.141 1.00 96.38 184 SER A C 1
ATOM 1261 O O . SER A 1 184 ? 18.658 -2.841 6.244 1.00 96.38 184 SER A O 1
ATOM 1263 N N . ALA A 1 185 ? 17.819 -1.443 4.699 1.00 97.12 185 ALA A N 1
ATOM 1264 C CA . ALA A 1 185 ? 16.525 -1.190 5.296 1.00 97.12 185 ALA A CA 1
ATOM 1265 C C . ALA A 1 185 ? 15.439 -1.383 4.233 1.00 97.12 185 ALA A C 1
ATOM 1267 O O . ALA A 1 185 ? 15.602 -0.954 3.091 1.00 97.12 185 ALA A O 1
ATOM 1268 N N . GLY A 1 186 ? 14.337 -2.028 4.598 1.00 97.69 186 GLY A N 1
ATOM 1269 C CA . GLY A 1 186 ? 13.231 -2.314 3.695 1.00 97.69 186 GLY A CA 1
ATOM 1270 C C . GLY A 1 186 ? 12.406 -1.072 3.370 1.00 97.69 186 GLY A C 1
ATOM 1271 O O . GLY A 1 186 ? 12.172 -0.218 4.226 1.00 97.69 186 GLY A O 1
ATOM 1272 N N . GLY A 1 187 ? 11.935 -0.973 2.134 1.00 98.06 187 GLY A N 1
ATOM 1273 C CA . GLY A 1 187 ? 10.965 0.034 1.727 1.00 98.06 187 GLY A CA 1
ATOM 1274 C C . GLY A 1 187 ? 9.585 -0.258 2.304 1.00 98.06 187 GLY A C 1
ATOM 1275 O O . GLY A 1 187 ? 9.196 -1.409 2.490 1.00 98.06 187 GLY A O 1
ATOM 1276 N N . SER A 1 188 ? 8.827 0.787 2.598 1.00 97.81 188 SER A N 1
ATOM 1277 C CA . SER A 1 188 ? 7.442 0.674 3.040 1.00 97.81 188 SER A CA 1
ATOM 1278 C C . SER A 1 188 ? 6.549 0.104 1.940 1.00 97.81 188 SER A C 1
ATOM 1280 O O . SER A 1 188 ? 6.791 0.296 0.746 1.00 97.81 188 SER A O 1
ATOM 1282 N N . ALA A 1 189 ? 5.494 -0.587 2.337 1.00 98.12 189 ALA A N 1
ATOM 1283 C CA . ALA A 1 189 ? 4.453 -0.991 1.410 1.00 98.12 189 ALA A CA 1
ATOM 1284 C C . ALA A 1 189 ? 3.685 0.213 0.833 1.00 98.12 189 ALA A C 1
ATOM 1286 O O . ALA A 1 189 ? 3.792 1.354 1.296 1.00 98.12 189 ALA A O 1
ATOM 1287 N N . GLY A 1 190 ? 2.867 -0.080 -0.172 1.00 98.25 190 GLY A N 1
ATOM 1288 C CA . GLY A 1 190 ? 1.996 0.881 -0.826 1.00 98.25 190 GLY A CA 1
ATOM 1289 C C . GLY A 1 190 ? 0.550 0.829 -0.339 1.00 98.25 190 GLY A C 1
ATOM 1290 O O . GLY A 1 190 ? 0.222 0.191 0.667 1.00 98.25 190 GLY A O 1
ATOM 1291 N N . ARG A 1 191 ? -0.324 1.511 -1.079 1.00 98.44 191 ARG A N 1
ATOM 1292 C CA . ARG A 1 191 ? -1.759 1.606 -0.789 1.00 98.44 191 ARG A CA 1
ATOM 1293 C C . ARG A 1 191 ? -2.570 0.972 -1.914 1.00 98.44 191 ARG A C 1
ATOM 1295 O O . ARG A 1 191 ? -2.258 1.136 -3.091 1.00 98.44 191 ARG A O 1
ATOM 1302 N N . ILE A 1 192 ? -3.624 0.254 -1.556 1.00 98.75 192 ILE A N 1
ATOM 1303 C CA . ILE A 1 192 ? -4.608 -0.296 -2.484 1.00 98.75 192 ILE A CA 1
ATOM 1304 C C . ILE A 1 192 ? -5.972 0.228 -2.039 1.00 98.75 192 ILE A C 1
ATOM 1306 O O . ILE A 1 192 ? -6.437 -0.117 -0.958 1.00 98.75 192 ILE A O 1
ATOM 1310 N N . SER A 1 193 ? -6.620 1.059 -2.852 1.00 98.50 193 SER A N 1
ATOM 1311 C CA . SER A 1 193 ? -7.963 1.580 -2.571 1.00 98.50 193 SER A CA 1
ATOM 1312 C C . SER A 1 193 ? -8.937 1.126 -3.653 1.00 98.50 193 SER A C 1
ATOM 1314 O O . SER A 1 193 ? -8.784 1.508 -4.816 1.00 98.50 193 SER A O 1
ATOM 1316 N N . VAL A 1 194 ? -9.945 0.342 -3.279 1.00 98.44 194 VAL A N 1
ATOM 1317 C CA . VAL A 1 194 ? -10.937 -0.238 -4.191 1.00 98.44 194 VAL A CA 1
ATOM 1318 C C . VAL A 1 194 ? -12.331 0.252 -3.819 1.00 98.44 194 VAL A C 1
ATOM 1320 O O . VAL A 1 194 ? -12.801 0.021 -2.708 1.00 98.44 194 VAL A O 1
ATOM 1323 N N . HIS A 1 195 ? -13.005 0.896 -4.769 1.00 98.38 195 HIS A N 1
ATOM 1324 C CA . HIS A 1 195 ? -14.373 1.396 -4.640 1.00 98.38 195 HIS A CA 1
ATOM 1325 C C . HIS A 1 195 ? -15.271 0.706 -5.663 1.00 98.38 195 HIS A C 1
ATOM 1327 O O . HIS A 1 195 ? -15.122 0.912 -6.869 1.00 98.38 195 HIS A O 1
ATOM 1333 N N . ILE A 1 196 ? -16.198 -0.116 -5.176 1.00 98.00 196 ILE A N 1
ATOM 1334 C CA . ILE A 1 196 ? -17.116 -0.923 -5.975 1.00 98.00 196 ILE A CA 1
ATOM 1335 C C . ILE A 1 196 ? -18.547 -0.412 -5.817 1.00 98.00 196 ILE A C 1
ATOM 1337 O O . ILE A 1 196 ? -19.063 -0.303 -4.705 1.00 98.00 196 ILE A O 1
ATOM 1341 N N . GLY A 1 197 ? -19.192 -0.102 -6.941 1.00 95.44 197 GLY A N 1
ATOM 1342 C CA . GLY A 1 197 ? -20.536 0.480 -6.968 1.00 95.44 197 GLY A CA 1
ATOM 1343 C C . GLY A 1 197 ? -21.683 -0.522 -6.809 1.00 95.44 197 GLY A C 1
ATOM 1344 O O . GLY A 1 197 ? -22.709 -0.153 -6.245 1.00 95.44 197 GLY A O 1
ATOM 1345 N N . ASN A 1 198 ? -21.529 -1.765 -7.283 1.00 92.69 198 ASN A N 1
ATOM 1346 C CA . ASN A 1 198 ? -22.626 -2.739 -7.346 1.00 92.69 198 ASN A CA 1
ATOM 1347 C C . ASN A 1 198 ? -22.319 -4.035 -6.585 1.00 92.69 198 ASN A C 1
ATOM 1349 O O . ASN A 1 198 ? -22.878 -4.251 -5.516 1.00 92.69 198 ASN A O 1
ATOM 1353 N N . TRP A 1 199 ? -21.465 -4.910 -7.127 1.00 91.38 199 TRP A N 1
ATOM 1354 C CA . TRP A 1 199 ? -21.126 -6.191 -6.498 1.00 91.38 199 TRP A CA 1
ATOM 1355 C C . TRP A 1 199 ? -19.636 -6.496 -6.593 1.00 91.38 199 TRP A C 1
ATOM 1357 O O . TRP A 1 199 ? -18.976 -6.237 -7.603 1.00 91.38 199 TRP A O 1
ATOM 1367 N N . ASN A 1 200 ? -19.124 -7.070 -5.512 1.00 95.31 200 ASN A N 1
ATOM 1368 C CA . ASN A 1 200 ? -17.741 -7.477 -5.360 1.00 95.31 200 ASN A CA 1
ATOM 1369 C C . ASN A 1 200 ? -17.690 -9.001 -5.188 1.00 95.31 200 ASN A C 1
ATOM 1371 O O . ASN A 1 200 ? -18.037 -9.518 -4.129 1.00 95.31 200 ASN A O 1
ATOM 1375 N N . HIS A 1 201 ? -17.283 -9.712 -6.240 1.00 96.00 201 HIS A N 1
ATOM 1376 C CA . HIS A 1 201 ? -17.023 -11.157 -6.236 1.00 96.00 201 HIS A CA 1
ATOM 1377 C C . HIS A 1 201 ? -15.548 -11.459 -6.530 1.00 96.00 201 HIS A C 1
ATOM 1379 O O . HIS A 1 201 ? -15.210 -12.514 -7.073 1.00 96.00 201 HIS A O 1
ATOM 1385 N N . PHE A 1 202 ? -14.655 -10.524 -6.215 1.00 97.44 202 PHE A N 1
ATOM 1386 C CA . PHE A 1 202 ? -13.229 -10.778 -6.290 1.00 97.44 202 PHE A CA 1
ATOM 1387 C C . PHE A 1 202 ? -12.795 -11.630 -5.094 1.00 97.44 202 PHE A C 1
ATOM 1389 O O . PHE A 1 202 ? -12.922 -11.221 -3.942 1.00 97.44 202 PHE A O 1
ATOM 1396 N N . HIS A 1 203 ? -12.267 -12.8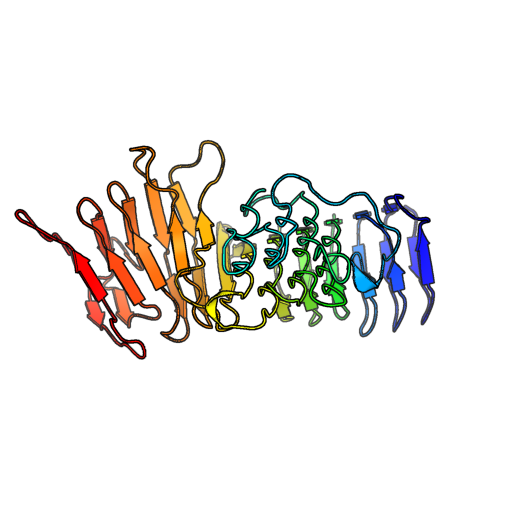18 -5.383 1.00 96.19 203 HIS A N 1
ATOM 1397 C CA . HIS A 1 203 ? -11.766 -13.777 -4.391 1.00 96.19 203 HIS A CA 1
ATOM 1398 C C . HIS A 1 203 ? -10.248 -13.971 -4.508 1.00 96.19 203 HIS A C 1
ATOM 1400 O O . HIS A 1 203 ? -9.691 -14.951 -4.015 1.00 96.19 203 HIS A O 1
ATOM 1406 N N . GLY A 1 204 ? -9.579 -13.049 -5.203 1.00 96.81 204 GLY A N 1
ATOM 1407 C CA . GLY A 1 204 ? -8.134 -13.026 -5.338 1.00 96.81 204 GLY A CA 1
ATOM 1408 C C . GLY A 1 204 ? -7.421 -12.448 -4.116 1.00 96.81 204 GLY A C 1
ATOM 1409 O O . GLY A 1 204 ? -7.995 -12.250 -3.042 1.00 96.81 204 GLY A O 1
ATOM 1410 N N . ARG A 1 205 ? -6.125 -12.169 -4.277 1.00 97.38 205 ARG A N 1
ATOM 1411 C CA . ARG A 1 205 ? -5.253 -11.735 -3.178 1.00 97.38 205 ARG A CA 1
ATOM 1412 C C . ARG A 1 205 ? -4.885 -10.259 -3.278 1.00 97.38 205 ARG A C 1
ATOM 1414 O O . ARG A 1 205 ? -4.420 -9.800 -4.316 1.00 97.38 205 ARG A O 1
ATOM 1421 N N . HIS A 1 206 ? -4.977 -9.555 -2.155 1.00 97.38 206 HIS A N 1
ATOM 1422 C CA . HIS A 1 206 ? -4.368 -8.240 -1.969 1.00 97.38 206 HIS A CA 1
ATOM 1423 C C . HIS A 1 206 ? -3.094 -8.403 -1.132 1.00 97.38 206 HIS A C 1
ATOM 1425 O O . HIS A 1 206 ? -3.126 -9.057 -0.089 1.00 97.38 206 HIS A O 1
ATOM 1431 N N . VAL A 1 207 ? -1.968 -7.861 -1.595 1.00 98.00 207 VAL A N 1
ATOM 1432 C CA . VAL A 1 207 ? -0.668 -7.966 -0.916 1.00 98.00 207 VAL A CA 1
ATOM 1433 C C . VAL A 1 207 ? -0.069 -6.575 -0.768 1.00 98.00 207 VAL A C 1
ATOM 1435 O O . VAL A 1 207 ? 0.341 -5.972 -1.754 1.00 98.00 207 VAL A O 1
ATOM 1438 N N . ALA A 1 208 ? 0.000 -6.073 0.462 1.00 97.69 208 ALA A N 1
ATOM 1439 C CA . ALA A 1 208 ? 0.542 -4.752 0.774 1.00 97.69 208 ALA A CA 1
ATOM 1440 C C . ALA A 1 208 ? 1.454 -4.841 2.009 1.00 97.69 208 ALA A C 1
ATOM 1442 O O . ALA A 1 208 ? 1.114 -4.370 3.091 1.00 97.69 208 ALA A O 1
ATOM 1443 N N . THR A 1 209 ? 2.600 -5.509 1.857 1.00 97.69 209 THR A N 1
ATOM 1444 C CA . THR A 1 209 ? 3.570 -5.750 2.939 1.00 97.69 209 THR A CA 1
ATOM 1445 C C . THR A 1 209 ? 4.854 -4.958 2.727 1.00 97.69 209 THR A C 1
ATOM 1447 O O . THR A 1 209 ? 5.258 -4.698 1.591 1.00 97.69 209 THR A O 1
ATOM 1450 N N . GLY A 1 210 ? 5.504 -4.570 3.823 1.00 97.25 210 GLY A N 1
ATOM 1451 C CA . GLY A 1 210 ? 6.793 -3.891 3.763 1.00 97.25 210 GLY A CA 1
ATOM 1452 C C . GLY A 1 210 ? 7.904 -4.797 3.233 1.00 97.25 210 GLY A C 1
ATOM 1453 O O . GLY A 1 210 ? 7.812 -6.026 3.275 1.00 97.25 210 GLY A O 1
ATOM 1454 N N . GLY A 1 211 ? 8.958 -4.176 2.718 1.00 97.44 211 GLY A N 1
ATOM 1455 C CA . GLY A 1 211 ? 10.154 -4.857 2.248 1.00 97.44 211 GLY A CA 1
ATOM 1456 C C . GLY A 1 211 ? 11.051 -5.331 3.388 1.00 97.44 211 GLY A C 1
ATOM 1457 O O . GLY A 1 211 ? 11.007 -4.813 4.511 1.00 97.44 211 GLY A O 1
ATOM 1458 N N . LYS A 1 212 ? 11.900 -6.319 3.091 1.00 97.00 212 LYS A N 1
ATOM 1459 C CA . LYS A 1 212 ? 12.839 -6.872 4.072 1.00 97.00 212 LYS A CA 1
ATOM 1460 C C . LYS A 1 212 ? 14.069 -5.972 4.256 1.00 97.00 212 LYS A C 1
ATOM 1462 O O . LYS A 1 212 ? 14.625 -5.479 3.283 1.00 97.00 212 LYS A O 1
ATOM 1467 N N . GLY A 1 213 ? 14.487 -5.783 5.502 1.00 95.00 213 GLY A N 1
ATOM 1468 C CA . GLY A 1 213 ? 15.734 -5.142 5.898 1.00 95.00 213 GLY A CA 1
ATOM 1469 C C . GLY A 1 213 ? 16.692 -6.195 6.445 1.00 95.00 213 GLY A C 1
ATOM 1470 O O . GLY A 1 213 ? 16.304 -7.348 6.635 1.00 95.00 213 GLY A O 1
ATOM 1471 N N . GLU A 1 214 ? 17.926 -5.805 6.749 1.00 93.94 214 GLU A N 1
ATOM 1472 C CA . GLU A 1 214 ? 18.926 -6.729 7.310 1.00 93.94 214 GLU A CA 1
ATOM 1473 C C . GLU A 1 214 ? 18.547 -7.248 8.705 1.00 93.94 214 GLU A C 1
ATOM 1475 O O . GLU A 1 214 ? 18.918 -8.356 9.091 1.00 93.94 214 GLU A O 1
ATOM 1480 N N . THR A 1 215 ? 17.787 -6.454 9.462 1.00 92.75 215 THR A N 1
ATOM 1481 C CA . THR A 1 215 ? 17.293 -6.808 10.796 1.00 92.75 215 THR A CA 1
ATOM 1482 C C . THR A 1 215 ? 15.783 -6.620 10.892 1.00 92.75 215 THR A C 1
ATOM 1484 O O . THR A 1 215 ? 15.186 -5.876 10.113 1.00 92.75 215 THR A O 1
ATOM 1487 N N . ILE A 1 216 ? 15.166 -7.232 11.909 1.00 88.62 216 ILE A N 1
ATOM 1488 C CA . ILE A 1 216 ? 13.726 -7.111 12.191 1.00 88.62 216 ILE A CA 1
ATOM 1489 C C . ILE A 1 216 ? 13.272 -5.650 12.373 1.00 88.62 216 ILE A C 1
ATOM 1491 O O . ILE A 1 216 ? 12.163 -5.297 11.978 1.00 88.62 216 ILE A O 1
ATOM 1495 N N . ASN A 1 217 ? 14.152 -4.792 12.903 1.00 90.38 217 ASN A N 1
ATOM 1496 C CA . ASN A 1 217 ? 13.902 -3.363 13.132 1.00 90.38 217 ASN A CA 1
ATOM 1497 C C . ASN A 1 217 ? 14.112 -2.510 11.872 1.00 90.38 217 ASN A C 1
ATOM 1499 O O . ASN A 1 217 ? 13.733 -1.342 11.835 1.00 90.38 217 ASN A O 1
ATOM 1503 N N . SER A 1 218 ? 14.732 -3.086 10.844 1.00 95.19 218 SER A N 1
ATOM 1504 C CA . SER A 1 218 ? 15.007 -2.433 9.566 1.00 95.19 218 SER A CA 1
ATOM 1505 C C . SER A 1 218 ? 13.989 -2.817 8.492 1.00 95.19 218 SER A C 1
ATOM 1507 O O . SER A 1 218 ? 14.149 -2.407 7.347 1.00 95.19 218 SER A O 1
ATOM 1509 N N . HIS A 1 219 ? 12.948 -3.585 8.825 1.00 96.69 219 HIS A N 1
ATOM 1510 C CA . HIS A 1 219 ? 11.828 -3.846 7.921 1.00 96.69 219 HIS A CA 1
ATOM 1511 C C . HIS A 1 219 ? 11.074 -2.565 7.564 1.00 96.69 219 HIS A C 1
ATOM 1513 O O . HIS A 1 219 ? 10.949 -1.657 8.383 1.00 96.69 219 HIS A O 1
ATOM 1519 N N . GLY A 1 220 ? 10.561 -2.498 6.336 1.00 96.88 220 GLY A N 1
ATOM 1520 C CA . GLY A 1 220 ? 9.610 -1.461 5.956 1.00 96.88 220 GLY A CA 1
ATOM 1521 C C . GLY A 1 220 ? 8.255 -1.693 6.617 1.00 96.88 220 GLY A C 1
ATOM 1522 O O . GLY A 1 220 ? 7.872 -2.831 6.889 1.00 96.88 220 GLY A O 1
ATOM 1523 N N . GLY A 1 221 ? 7.519 -0.615 6.878 1.00 96.56 221 GLY A N 1
ATOM 1524 C CA . GLY A 1 221 ? 6.190 -0.717 7.462 1.00 96.56 221 GLY A CA 1
ATOM 1525 C C . GLY A 1 221 ? 5.137 -1.311 6.514 1.00 96.56 221 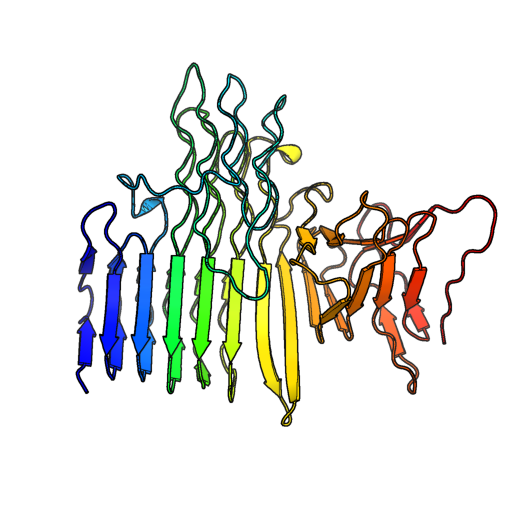GLY A C 1
ATOM 1526 O O . GLY A 1 221 ? 5.329 -1.324 5.291 1.00 96.56 221 GLY A O 1
ATOM 1527 N N . PRO A 1 222 ? 4.015 -1.797 7.071 1.00 96.94 222 PRO A N 1
ATOM 1528 C CA . PRO A 1 222 ? 2.939 -2.401 6.299 1.00 96.94 222 PRO A CA 1
ATOM 1529 C C . PRO A 1 222 ? 2.161 -1.385 5.470 1.00 96.94 222 PRO A C 1
ATOM 1531 O O . PRO A 1 222 ? 2.207 -0.175 5.703 1.00 96.94 222 PRO A O 1
ATOM 1534 N N . GLY A 1 223 ? 1.424 -1.910 4.498 1.00 97.31 223 GLY A N 1
ATOM 1535 C CA . GLY A 1 223 ? 0.593 -1.135 3.592 1.00 97.31 223 GLY A CA 1
ATOM 1536 C C . GLY A 1 223 ? -0.861 -1.208 3.980 1.00 97.31 223 GLY A C 1
ATOM 1537 O O . GLY A 1 223 ? -1.217 -1.797 5.002 1.00 97.31 223 GLY A O 1
ATOM 1538 N N . SER A 1 224 ? -1.705 -0.625 3.141 1.00 98.19 224 SER A N 1
ATOM 1539 C CA . SER A 1 224 ? -3.144 -0.683 3.347 1.00 98.19 224 SER A CA 1
ATOM 1540 C C . SER A 1 224 ? -3.902 -1.177 2.141 1.00 98.19 224 SER A C 1
ATOM 1542 O O . SER A 1 224 ? -3.576 -0.867 0.997 1.00 98.19 224 SER A O 1
ATOM 1544 N N . VAL A 1 225 ? -4.958 -1.928 2.438 1.00 98.56 225 VAL A N 1
ATOM 1545 C CA . VAL A 1 225 ? -5.994 -2.293 1.484 1.00 98.56 225 VAL A CA 1
ATOM 1546 C C . VAL A 1 225 ? -7.314 -1.763 2.028 1.00 98.56 225 VAL A C 1
ATOM 1548 O O . VAL A 1 225 ? -7.835 -2.278 3.018 1.00 98.56 225 VAL A O 1
ATOM 1551 N N . TYR A 1 226 ? -7.830 -0.710 1.404 1.00 98.56 226 TYR A N 1
ATOM 1552 C CA . TYR A 1 226 ? -9.163 -0.183 1.656 1.00 98.56 226 TYR A CA 1
ATOM 1553 C C . TYR A 1 226 ? -10.125 -0.730 0.609 1.00 98.56 226 TYR A C 1
ATOM 1555 O O . TYR A 1 226 ? -9.932 -0.508 -0.587 1.00 98.56 226 TYR A O 1
ATOM 1563 N N . LEU A 1 227 ? -11.167 -1.420 1.058 1.00 98.19 227 LEU A N 1
ATOM 1564 C CA . LEU A 1 227 ? -12.232 -1.917 0.197 1.00 98.19 227 LEU A CA 1
ATOM 1565 C C . LEU A 1 227 ? -13.536 -1.240 0.598 1.00 98.19 227 LEU A C 1
ATOM 1567 O O . LEU A 1 227 ? -13.921 -1.254 1.766 1.00 98.19 227 LEU A O 1
ATOM 1571 N N . ARG A 1 228 ? -14.232 -0.674 -0.379 1.00 97.75 228 ARG A N 1
ATOM 1572 C CA . ARG A 1 228 ? -15.589 -0.165 -0.233 1.00 97.75 228 ARG A CA 1
ATOM 1573 C C . ARG A 1 228 ? -16.460 -0.817 -1.287 1.00 97.75 228 ARG A C 1
ATOM 1575 O O . ARG A 1 228 ? -16.206 -0.638 -2.473 1.00 97.75 228 ARG A O 1
ATOM 1582 N N . ASP A 1 229 ? -17.489 -1.532 -0.867 1.00 96.25 229 ASP A N 1
ATOM 1583 C CA . ASP A 1 229 ? -18.495 -2.130 -1.741 1.00 96.25 229 ASP A CA 1
ATOM 1584 C C . ASP A 1 229 ? -19.915 -1.798 -1.256 1.00 96.25 229 ASP A C 1
ATOM 1586 O O . ASP A 1 229 ? -20.110 -1.115 -0.245 1.00 96.25 229 ASP A O 1
ATOM 1590 N N . ILE A 1 230 ? -20.924 -2.223 -2.020 1.00 93.56 230 ILE A N 1
ATOM 1591 C CA . ILE A 1 230 ? -22.328 -2.133 -1.621 1.00 93.56 230 ILE A CA 1
ATOM 1592 C C . ILE A 1 230 ? -22.813 -3.528 -1.226 1.00 93.56 230 ILE A C 1
ATOM 1594 O O . ILE A 1 230 ? -22.822 -4.449 -2.039 1.00 93.56 230 ILE A O 1
ATOM 1598 N N . ARG A 1 231 ? -23.259 -3.685 0.024 1.00 90.75 231 ARG A N 1
ATOM 1599 C CA . ARG A 1 231 ? -23.866 -4.918 0.545 1.00 90.75 231 ARG A CA 1
ATOM 1600 C C . ARG A 1 231 ? -25.232 -4.597 1.121 1.00 90.75 231 ARG A C 1
ATOM 1602 O O . ARG A 1 231 ? -25.371 -3.672 1.915 1.00 90.75 231 ARG A O 1
ATOM 1609 N N . TYR A 1 232 ? -26.256 -5.342 0.706 1.00 88.06 232 TYR A N 1
ATOM 1610 C CA . TYR A 1 232 ? -27.642 -5.119 1.145 1.00 88.06 232 TYR A CA 1
ATOM 1611 C C . TYR A 1 232 ? -28.083 -3.645 1.027 1.00 88.06 232 TYR A C 1
ATOM 1613 O O . TYR A 1 232 ? -28.687 -3.088 1.943 1.00 88.06 232 TYR A O 1
ATOM 1621 N N . MET A 1 233 ? -27.753 -3.005 -0.103 1.00 88.44 233 MET A N 1
ATOM 1622 C CA . MET A 1 233 ? -28.057 -1.594 -0.399 1.00 88.44 233 MET A CA 1
ATOM 1623 C C . MET A 1 233 ? -27.402 -0.567 0.543 1.00 88.44 233 MET A C 1
ATOM 1625 O O . MET A 1 233 ? -27.858 0.574 0.626 1.00 88.44 233 MET A O 1
ATOM 1629 N N . ARG A 1 234 ? -26.331 -0.937 1.251 1.00 91.69 234 ARG A N 1
ATOM 1630 C CA . ARG A 1 234 ? -25.546 -0.030 2.099 1.00 91.69 234 ARG A CA 1
ATOM 1631 C C . ARG A 1 234 ? -24.070 -0.114 1.748 1.00 91.69 234 ARG A C 1
ATOM 1633 O O . ARG A 1 234 ? -23.594 -1.164 1.328 1.00 91.69 234 ARG A O 1
ATOM 1640 N N . ALA A 1 235 ? -23.362 0.999 1.921 1.00 93.50 235 ALA A N 1
ATOM 1641 C CA . ALA A 1 235 ? -21.911 0.993 1.825 1.00 93.50 235 ALA A CA 1
ATOM 1642 C C . ALA A 1 235 ? -21.341 0.121 2.945 1.00 93.50 235 ALA A C 1
ATOM 1644 O O . ALA A 1 235 ? -21.739 0.271 4.098 1.00 93.50 235 ALA A O 1
ATOM 1645 N N . HIS A 1 236 ? -20.434 -0.770 2.573 1.00 95.44 236 HIS A N 1
ATOM 1646 C CA . HIS A 1 236 ? -19.700 -1.639 3.473 1.00 95.44 236 HIS A CA 1
ATOM 1647 C C . HIS A 1 236 ? -18.210 -1.419 3.229 1.00 95.44 236 HIS A C 1
ATOM 1649 O O . HIS A 1 236 ? -17.748 -1.358 2.090 1.00 95.44 236 HIS A O 1
ATOM 1655 N N . THR A 1 237 ? -17.470 -1.208 4.308 1.00 97.31 237 THR A N 1
ATOM 1656 C CA . THR A 1 237 ? -16.083 -0.748 4.280 1.00 97.31 237 THR A CA 1
ATOM 1657 C C . THR A 1 237 ? -15.177 -1.695 5.047 1.00 97.31 237 THR A C 1
ATOM 1659 O O . THR A 1 237 ? -15.467 -2.094 6.174 1.00 97.31 237 THR A O 1
ATOM 1662 N N . GLN A 1 238 ? -14.050 -2.045 4.442 1.00 97.69 238 GLN A N 1
ATOM 1663 C CA . GLN A 1 238 ? -13.059 -2.927 5.034 1.00 97.69 238 GLN A CA 1
ATOM 1664 C C . GLN A 1 238 ? -11.679 -2.269 4.979 1.00 97.69 238 GLN A C 1
ATOM 1666 O O . GLN A 1 238 ? -11.306 -1.673 3.966 1.00 97.69 238 GLN A O 1
ATOM 1671 N N . LEU A 1 239 ? -10.913 -2.406 6.057 1.00 98.31 239 LEU A N 1
ATOM 1672 C CA . LEU A 1 239 ? -9.494 -2.065 6.103 1.00 98.31 239 LEU A CA 1
ATOM 1673 C C . LEU A 1 239 ? -8.697 -3.321 6.436 1.00 98.31 239 LEU A C 1
ATOM 1675 O O . LEU A 1 239 ? -8.896 -3.907 7.498 1.00 98.31 239 LEU A O 1
ATOM 1679 N N . LEU A 1 240 ? -7.789 -3.719 5.546 1.00 98.12 240 LEU A N 1
ATOM 1680 C CA . LEU A 1 240 ? -6.883 -4.838 5.774 1.00 98.12 240 LEU A CA 1
ATOM 1681 C C . LEU A 1 240 ? -5.452 -4.316 5.898 1.00 98.12 240 LEU A C 1
ATOM 1683 O O . LEU A 1 240 ? -4.966 -3.603 5.016 1.00 98.12 240 LEU A O 1
ATOM 1687 N N . LEU A 1 241 ? -4.792 -4.694 6.992 1.00 97.94 241 LEU A N 1
ATOM 1688 C CA . LEU A 1 241 ? -3.391 -4.400 7.272 1.00 97.94 241 LEU A CA 1
ATOM 1689 C C . LEU A 1 241 ? -2.650 -5.706 7.565 1.00 97.94 241 LEU A C 1
ATOM 1691 O O . LEU A 1 241 ? -3.029 -6.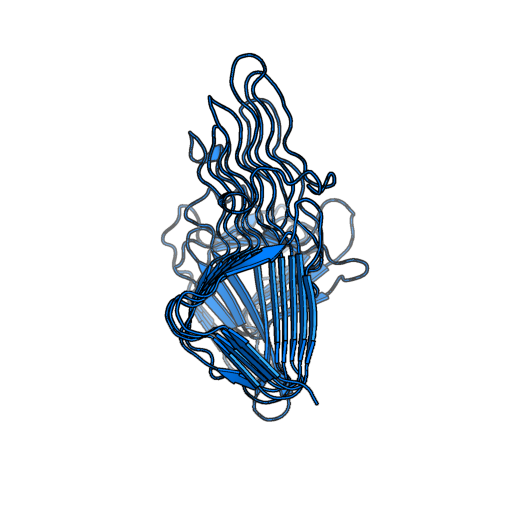468 8.458 1.00 97.94 241 LEU A O 1
ATOM 1695 N N . ASP A 1 242 ? -1.565 -5.929 6.830 1.00 96.62 242 ASP A N 1
ATOM 1696 C CA . ASP A 1 242 ? -0.684 -7.084 6.981 1.00 96.62 242 ASP A CA 1
ATOM 1697 C C . ASP A 1 242 ? 0.713 -6.599 7.372 1.00 96.62 242 ASP A C 1
ATOM 1699 O O . ASP A 1 242 ? 1.424 -6.002 6.562 1.00 96.62 242 ASP A O 1
ATOM 1703 N N . GLY A 1 243 ? 1.100 -6.850 8.625 1.00 93.38 243 GLY A N 1
ATOM 1704 C CA . GLY A 1 243 ? 2.382 -6.429 9.189 1.00 93.38 243 GLY A CA 1
ATOM 1705 C C . GLY A 1 243 ? 3.600 -7.112 8.563 1.00 93.38 243 GLY A C 1
ATOM 1706 O O . GLY A 1 243 ? 4.724 -6.686 8.818 1.00 93.38 243 GLY A O 1
ATOM 1707 N N . GLY A 1 244 ? 3.416 -8.177 7.773 1.00 89.88 244 GLY A N 1
ATOM 1708 C CA . GLY A 1 244 ? 4.514 -8.924 7.154 1.00 89.88 244 GLY A CA 1
ATOM 1709 C C . GLY A 1 244 ? 5.496 -9.554 8.153 1.00 89.88 244 GLY A C 1
ATOM 1710 O O . GLY A 1 244 ? 6.604 -9.923 7.765 1.00 89.88 244 GLY A O 1
ATOM 1711 N N . GLY A 1 245 ? 5.121 -9.657 9.434 1.00 84.81 245 GLY A N 1
ATOM 1712 C CA . GLY A 1 245 ? 5.995 -10.107 10.518 1.00 84.81 245 GLY A CA 1
ATOM 1713 C C . GLY A 1 245 ? 6.992 -9.050 11.007 1.00 84.81 245 GLY A C 1
ATOM 1714 O O . GLY A 1 245 ? 7.958 -9.403 11.681 1.00 84.81 245 GLY A O 1
ATOM 1715 N N . ALA A 1 246 ? 6.794 -7.773 10.667 1.00 85.56 246 ALA A N 1
ATOM 1716 C CA . ALA A 1 246 ? 7.602 -6.671 11.178 1.00 85.56 246 ALA A CA 1
ATOM 1717 C C . ALA A 1 246 ? 7.318 -6.382 12.668 1.00 85.56 246 ALA A C 1
ATOM 1719 O O . ALA A 1 246 ? 6.384 -6.929 13.264 1.00 85.56 246 ALA A O 1
ATOM 1720 N N . THR A 1 247 ? 8.140 -5.535 13.296 1.00 86.62 247 THR A N 1
ATOM 1721 C CA . THR A 1 247 ? 7.910 -5.133 14.690 1.00 86.62 247 THR A CA 1
ATOM 1722 C C . THR A 1 247 ? 6.677 -4.244 14.819 1.00 86.62 247 THR A C 1
ATOM 1724 O O . THR A 1 247 ? 6.298 -3.518 13.899 1.00 86.62 247 THR A O 1
ATOM 1727 N N . TRP A 1 248 ? 6.069 -4.244 16.006 1.00 84.69 248 TRP A N 1
ATOM 1728 C CA . TRP A 1 248 ? 4.926 -3.379 16.288 1.00 84.69 248 TRP A CA 1
ATOM 1729 C C . TRP A 1 248 ? 5.256 -1.879 16.287 1.00 84.69 248 TRP A C 1
ATOM 1731 O O . TRP A 1 248 ? 4.340 -1.060 16.212 1.00 84.69 248 TRP A O 1
ATOM 1741 N N . ASP A 1 249 ? 6.532 -1.501 16.351 1.00 87.31 249 ASP A N 1
ATOM 1742 C CA . ASP A 1 249 ? 6.959 -0.096 16.340 1.00 87.31 249 ASP A CA 1
ATOM 1743 C C . ASP A 1 249 ? 6.776 0.576 14.967 1.00 87.31 249 ASP A C 1
ATOM 1745 O O . ASP A 1 249 ? 6.834 1.802 14.851 1.00 87.31 249 ASP A O 1
ATOM 1749 N N . LEU A 1 250 ? 6.474 -0.211 13.931 1.00 90.62 250 LEU A N 1
ATOM 1750 C CA . LEU A 1 250 ? 6.043 0.276 12.624 1.00 90.62 250 LEU A CA 1
ATOM 1751 C C . LEU A 1 250 ? 4.521 0.429 12.599 1.00 90.62 250 LEU A C 1
ATOM 1753 O O . LEU A 1 250 ? 3.777 -0.454 12.171 1.00 90.62 250 LEU A O 1
ATOM 1757 N N . TYR A 1 251 ? 4.061 1.581 13.080 1.00 94.06 251 TYR A N 1
ATOM 1758 C CA . TYR A 1 251 ? 2.646 1.920 13.095 1.00 94.06 251 TYR A CA 1
ATOM 1759 C C . TYR A 1 251 ? 2.131 2.344 11.722 1.00 94.06 251 TYR A C 1
ATOM 1761 O O . TYR A 1 251 ? 2.525 3.388 11.193 1.00 94.06 251 TYR A O 1
ATOM 1769 N N . TYR A 1 252 ? 1.127 1.629 11.224 1.00 97.06 252 TYR A N 1
ATOM 1770 C CA . TYR A 1 252 ? 0.222 2.196 10.240 1.00 97.06 252 TYR A CA 1
ATOM 1771 C C . TYR A 1 252 ? -0.619 3.288 10.919 1.00 97.06 252 TYR A C 1
ATOM 1773 O O . TYR A 1 252 ? -1.344 3.020 11.881 1.00 97.06 252 TYR A O 1
ATOM 1781 N N . THR A 1 253 ? -0.494 4.528 10.445 1.00 97.38 253 THR A N 1
ATOM 1782 C CA . THR A 1 253 ? -1.110 5.702 11.080 1.00 97.38 253 THR A CA 1
ATOM 1783 C C . THR A 1 253 ? -2.284 6.208 10.250 1.00 97.38 253 THR A C 1
ATOM 1785 O O . THR A 1 253 ? -2.128 6.542 9.078 1.00 97.38 253 THR A O 1
ATOM 1788 N N . LEU A 1 254 ? -3.462 6.290 10.871 1.00 97.38 254 LEU A N 1
ATOM 1789 C CA . LEU A 1 254 ? -4.629 6.973 10.318 1.00 97.38 254 LEU A CA 1
ATOM 1790 C C . LEU A 1 254 ? -4.451 8.488 10.494 1.00 97.38 254 LEU A C 1
ATOM 1792 O O . LEU A 1 254 ? -4.585 9.018 11.603 1.00 97.38 254 LEU A O 1
ATOM 1796 N N . ASP A 1 255 ? -4.099 9.156 9.397 1.00 96.12 255 ASP A N 1
ATOM 1797 C CA . ASP A 1 255 ? -3.811 10.592 9.312 1.00 96.12 255 ASP A CA 1
ATOM 1798 C C . ASP A 1 255 ? -4.378 11.161 8.007 1.00 96.12 255 ASP A C 1
ATOM 1800 O O . ASP A 1 255 ? -3.652 11.511 7.079 1.00 96.12 255 ASP A O 1
ATOM 1804 N N . GLU A 1 256 ? -5.702 11.183 7.913 1.00 95.38 256 GLU A N 1
ATOM 1805 C CA . GLU A 1 256 ? -6.402 11.719 6.751 1.00 95.38 256 GLU A CA 1
ATOM 1806 C C . GLU A 1 256 ? -6.675 13.221 6.935 1.00 95.38 256 GLU A C 1
ATOM 1808 O O . GLU A 1 256 ? -7.116 13.641 8.016 1.00 95.38 256 GLU A O 1
ATOM 1813 N N . PRO A 1 257 ? -6.449 14.056 5.900 1.00 90.44 257 PRO A N 1
ATOM 1814 C CA . PRO A 1 257 ? -6.678 15.493 5.985 1.00 90.44 257 PRO A CA 1
ATOM 1815 C C . PRO A 1 257 ? -8.100 15.822 6.446 1.00 90.44 257 PRO A C 1
ATOM 1817 O O . PRO A 1 257 ? -9.081 15.343 5.879 1.00 90.44 257 PRO A O 1
ATOM 1820 N N . SER A 1 258 ? -8.209 16.656 7.483 1.00 87.81 258 SER A N 1
ATOM 1821 C CA . SER A 1 258 ? -9.488 17.117 8.047 1.00 87.81 258 SER A CA 1
ATOM 1822 C C . SER A 1 258 ? -10.416 16.007 8.566 1.00 87.81 258 SER A C 1
ATOM 1824 O O . SER A 1 258 ? -11.591 16.272 8.824 1.00 87.81 258 SER A O 1
ATOM 1826 N N . MET A 1 259 ? -9.912 14.784 8.774 1.00 93.88 259 MET A N 1
ATOM 1827 C CA . MET A 1 259 ? -10.689 13.674 9.319 1.00 93.88 259 MET A CA 1
ATOM 1828 C C . MET A 1 259 ? -10.269 13.349 10.754 1.00 93.88 259 MET A C 1
ATOM 1830 O O . MET A 1 259 ? -9.104 13.095 11.062 1.00 93.88 259 MET A O 1
ATOM 1834 N N . VAL A 1 260 ? -11.264 13.316 11.637 1.00 95.75 260 VAL A N 1
ATOM 1835 C CA . VAL A 1 260 ? -11.095 12.941 13.050 1.00 95.75 260 VAL A CA 1
ATOM 1836 C C . VAL A 1 260 ? -11.860 11.676 13.422 1.00 95.75 260 VAL A C 1
ATOM 1838 O O . VAL A 1 260 ? -11.635 11.134 14.495 1.00 95.75 260 VAL A O 1
ATOM 1841 N N . ASN A 1 261 ? -12.735 11.184 12.544 1.00 96.62 261 ASN A N 1
ATOM 1842 C CA . ASN A 1 261 ? -13.547 9.995 12.777 1.00 96.62 261 ASN A CA 1
ATOM 1843 C C . ASN A 1 261 ? -13.266 8.970 11.682 1.00 96.62 261 ASN A C 1
ATOM 1845 O O . ASN A 1 261 ? -13.499 9.242 10.506 1.00 96.62 261 ASN A O 1
ATOM 1849 N N . TYR A 1 262 ? -12.796 7.797 12.084 1.00 97.62 262 TYR A N 1
ATOM 1850 C CA . TYR A 1 262 ? -12.514 6.666 11.211 1.00 97.62 262 TYR A CA 1
ATOM 1851 C C . TYR A 1 262 ? -13.537 5.574 11.488 1.00 97.62 262 TYR A C 1
ATOM 1853 O O . TYR A 1 262 ? -13.758 5.209 12.641 1.00 97.62 262 TYR A O 1
ATOM 1861 N N . THR A 1 263 ? -14.186 5.052 10.453 1.00 96.44 263 THR A N 1
ATOM 1862 C CA . THR A 1 263 ? -15.204 4.006 10.600 1.00 96.44 263 THR A CA 1
ATOM 1863 C C . THR A 1 263 ? -14.976 2.918 9.570 1.00 96.44 263 THR A C 1
ATOM 1865 O O . THR A 1 263 ? -14.858 3.210 8.382 1.00 96.44 263 THR A O 1
ATOM 1868 N N . PHE A 1 264 ? -14.925 1.678 10.048 1.00 97.25 264 PHE A N 1
ATOM 1869 C CA . PHE A 1 264 ? -14.780 0.480 9.235 1.00 97.25 264 PHE A CA 1
ATOM 1870 C C . PHE A 1 264 ? -15.775 -0.578 9.710 1.00 97.25 264 PHE A C 1
ATOM 1872 O O . PHE A 1 264 ? -15.881 -0.853 10.912 1.00 97.25 264 PHE A O 1
ATOM 1879 N N . ASP A 1 265 ? -16.485 -1.194 8.769 1.00 96.00 265 ASP A N 1
ATOM 1880 C CA . ASP A 1 265 ? -17.364 -2.325 9.068 1.00 96.00 265 ASP A CA 1
ATOM 1881 C C . ASP A 1 265 ? -16.535 -3.567 9.412 1.00 96.00 265 ASP A C 1
ATOM 1883 O O . ASP A 1 265 ? -16.879 -4.330 10.315 1.00 96.00 265 ASP A O 1
ATOM 1887 N N . GLU A 1 266 ? -15.392 -3.731 8.745 1.00 95.88 266 GLU A N 1
ATOM 1888 C CA . GLU A 1 266 ? -14.416 -4.765 9.066 1.00 95.88 266 GLU A CA 1
ATOM 1889 C C . GLU A 1 266 ? -12.996 -4.202 9.129 1.00 95.88 266 GLU A C 1
ATOM 1891 O O . GLU A 1 266 ? -12.512 -3.560 8.197 1.00 95.88 266 GLU A O 1
ATOM 1896 N N . LEU A 1 267 ? -12.295 -4.505 10.216 1.00 96.75 267 LEU A N 1
ATOM 1897 C CA . LEU A 1 267 ? -10.883 -4.201 10.394 1.00 96.75 267 LEU A CA 1
ATOM 1898 C C . LEU A 1 267 ? -10.095 -5.506 10.516 1.00 96.75 267 LEU A C 1
ATOM 1900 O O . LEU A 1 267 ? -10.304 -6.265 11.457 1.00 96.75 267 LEU A O 1
ATOM 1904 N N . HIS A 1 268 ? -9.178 -5.766 9.589 1.00 96.69 268 HIS A N 1
ATOM 1905 C CA . HIS A 1 268 ? -8.344 -6.968 9.569 1.00 96.69 268 HIS A CA 1
ATOM 1906 C C . HIS A 1 268 ? -6.899 -6.604 9.923 1.00 96.69 268 HIS A C 1
ATOM 1908 O O . HIS A 1 268 ? -6.278 -5.794 9.236 1.00 96.69 268 HIS A O 1
ATOM 1914 N N . LEU A 1 269 ? -6.368 -7.202 10.991 1.00 95.12 269 LEU A N 1
ATOM 1915 C CA . LEU A 1 269 ? -5.006 -6.984 11.488 1.00 95.12 269 LEU A CA 1
ATOM 1916 C C . LEU A 1 269 ? -4.272 -8.325 11.591 1.00 95.12 269 LEU A C 1
ATOM 1918 O O . LEU A 1 269 ? -4.528 -9.108 12.509 1.00 95.12 269 LEU A O 1
ATOM 1922 N N . THR A 1 270 ? -3.351 -8.590 10.666 1.00 94.25 270 THR A N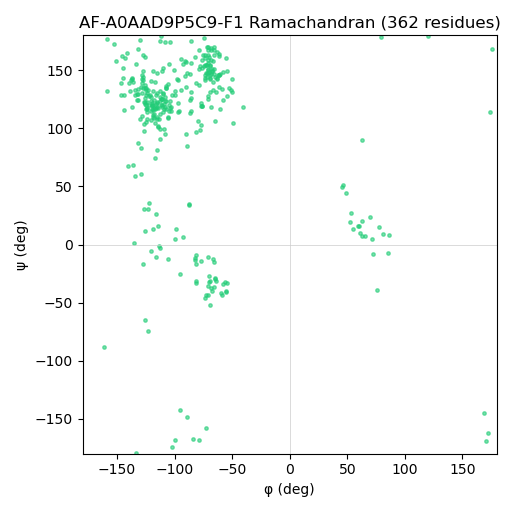 1
ATOM 1923 C CA . THR A 1 270 ? -2.609 -9.862 10.594 1.00 94.25 270 THR A CA 1
ATOM 1924 C C . THR A 1 270 ? -1.097 -9.653 10.590 1.00 94.25 270 THR A C 1
ATOM 1926 O O . THR A 1 270 ? -0.614 -8.556 10.301 1.00 94.25 270 THR A O 1
ATOM 1929 N N . ASN A 1 271 ? -0.341 -10.705 10.915 1.00 92.56 271 ASN A N 1
ATOM 1930 C CA . ASN A 1 271 ? 1.124 -10.767 10.886 1.00 92.56 271 ASN A CA 1
ATOM 1931 C C . ASN A 1 271 ? 1.820 -9.552 11.530 1.00 92.56 271 ASN A C 1
ATOM 1933 O O . ASN A 1 271 ? 2.699 -8.937 10.928 1.00 92.56 271 ASN A O 1
ATOM 1937 N N . SER A 1 272 ? 1.427 -9.203 12.752 1.00 91.69 272 SER A N 1
ATOM 1938 C CA . SER A 1 272 ? 1.980 -8.105 13.554 1.00 91.69 272 SER A CA 1
ATOM 1939 C C . SER A 1 272 ? 1.658 -6.695 13.046 1.00 91.69 272 SER A C 1
ATOM 1941 O O . SER A 1 272 ? 2.357 -5.745 13.387 1.00 91.69 272 SER A O 1
ATOM 1943 N N . ALA A 1 273 ? 0.575 -6.512 12.282 1.00 94.69 273 ALA A N 1
ATOM 1944 C CA . ALA A 1 273 ? 0.098 -5.177 11.918 1.00 94.69 273 ALA A CA 1
ATOM 1945 C C . ALA A 1 273 ? -0.210 -4.331 13.169 1.00 94.69 273 ALA A C 1
ATOM 1947 O O . ALA A 1 273 ? -1.021 -4.732 14.004 1.00 94.69 273 ALA A O 1
ATOM 1948 N N . SER A 1 274 ? 0.407 -3.152 13.290 1.00 94.88 274 SER A N 1
ATOM 1949 C CA . SER A 1 274 ? 0.156 -2.200 14.380 1.00 94.88 274 SER A CA 1
ATOM 1950 C C . SER A 1 274 ? -0.561 -0.965 13.840 1.00 94.88 274 SER A C 1
ATOM 1952 O O . SER A 1 274 ? -0.034 -0.271 12.974 1.00 94.88 274 SER A O 1
ATOM 1954 N N . LEU A 1 275 ? -1.756 -0.685 14.354 1.00 96.88 275 LEU A N 1
ATOM 1955 C CA . LEU A 1 275 ? -2.606 0.433 13.953 1.00 96.88 275 LEU A CA 1
ATOM 1956 C C . LEU A 1 275 ? -2.628 1.514 15.035 1.00 96.88 275 LEU A C 1
ATOM 1958 O O . LEU A 1 275 ? -2.822 1.210 16.212 1.00 96.88 275 LEU A O 1
ATOM 1962 N N . GLN A 1 276 ? -2.522 2.775 14.621 1.00 96.25 276 GLN A N 1
ATOM 1963 C CA . GLN A 1 276 ? -2.812 3.937 15.462 1.00 96.25 276 GLN A CA 1
ATOM 1964 C C . GLN A 1 276 ? -3.525 5.034 14.664 1.00 96.25 276 GLN A C 1
ATOM 1966 O O . GLN A 1 276 ? -3.506 5.043 13.434 1.00 96.25 276 GLN A O 1
ATOM 1971 N N . MET A 1 277 ? -4.111 5.999 15.364 1.00 97.00 277 MET A N 1
ATOM 1972 C CA . MET A 1 277 ? -4.461 7.297 14.780 1.00 97.00 277 MET A CA 1
ATOM 1973 C C . MET A 1 277 ? -3.334 8.292 15.046 1.00 97.00 277 MET A C 1
ATOM 1975 O O . MET A 1 277 ? -2.545 8.099 15.972 1.00 97.00 277 MET A O 1
ATOM 1979 N N . LYS A 1 278 ? -3.257 9.369 14.262 1.00 95.81 278 LYS A N 1
ATOM 1980 C CA . LYS A 1 278 ? -2.323 10.461 14.551 1.00 95.81 278 LYS A CA 1
ATOM 1981 C C . LYS A 1 278 ? -2.476 10.963 15.988 1.00 95.81 278 LYS A C 1
ATOM 1983 O O . LYS A 1 278 ? -3.592 11.165 16.476 1.00 95.81 278 LYS A O 1
ATOM 1988 N N . SER A 1 279 ? -1.344 11.146 16.653 1.00 93.06 279 SER A N 1
ATOM 1989 C CA . SER A 1 279 ? -1.227 11.613 18.033 1.00 93.06 279 SER A CA 1
ATOM 1990 C C . SER A 1 279 ? -0.194 12.740 18.133 1.00 93.06 279 SER A C 1
ATOM 1992 O O . SER A 1 279 ? 0.546 12.999 17.182 1.00 93.06 279 SER A O 1
ATOM 1994 N N . GLY A 1 280 ? -0.160 13.426 19.281 1.00 89.31 280 GLY A N 1
ATOM 1995 C CA . GLY A 1 280 ? 0.807 14.496 19.563 1.00 89.31 280 GLY A CA 1
ATOM 1996 C C . GLY A 1 280 ? 0.411 15.896 19.079 1.00 89.31 280 GLY A C 1
ATOM 1997 O O . GLY A 1 280 ? 1.233 16.802 19.147 1.00 89.31 280 GLY A O 1
ATOM 1998 N N . ASP A 1 281 ? -0.821 16.084 18.603 1.00 91.69 281 ASP A N 1
ATOM 1999 C CA . ASP A 1 281 ? -1.366 17.375 18.156 1.00 91.69 281 ASP A CA 1
ATOM 2000 C C . ASP A 1 281 ? -2.589 17.842 18.969 1.00 91.69 281 ASP A C 1
ATOM 2002 O O . ASP A 1 281 ? -3.303 18.744 18.540 1.00 91.69 281 ASP A O 1
ATOM 2006 N N . ASP A 1 282 ? -2.853 17.208 20.117 1.00 88.56 282 ASP A N 1
ATOM 2007 C CA . ASP A 1 282 ? -4.000 17.462 21.007 1.00 88.56 282 ASP A CA 1
ATOM 2008 C C . ASP A 1 282 ? -5.390 17.367 20.345 1.00 88.56 282 ASP A C 1
ATOM 2010 O O . ASP A 1 282 ? -6.408 17.731 20.939 1.00 88.56 282 ASP A O 1
ATOM 2014 N N . VAL A 1 283 ? -5.477 16.809 19.133 1.00 93.00 283 VAL A N 1
ATOM 2015 C CA . VAL A 1 283 ? -6.750 16.610 18.438 1.00 93.00 283 VAL A CA 1
ATOM 2016 C C . VAL A 1 283 ? -7.383 15.294 18.874 1.00 93.00 283 VAL A C 1
ATOM 2018 O O . VAL A 1 283 ? -6.794 14.217 18.759 1.00 93.00 283 VAL A O 1
ATOM 2021 N N . SER A 1 284 ? -8.637 15.375 19.323 1.00 94.12 284 SER A N 1
ATOM 2022 C CA . SER A 1 284 ? -9.427 14.186 19.634 1.00 94.12 284 SER A CA 1
ATOM 2023 C C . SER A 1 284 ? -9.820 13.438 18.365 1.00 94.12 284 SER A C 1
ATOM 2025 O O . SER A 1 284 ? -10.397 14.026 17.450 1.00 94.12 284 SER A O 1
ATOM 2027 N N . ARG A 1 285 ? -9.537 12.133 18.323 1.00 96.56 285 ARG A N 1
ATOM 2028 C CA . ARG A 1 285 ? -9.849 11.262 17.178 1.00 96.56 285 ARG A CA 1
ATOM 2029 C C . ARG A 1 285 ? -10.606 10.024 17.617 1.00 96.56 285 ARG A C 1
ATOM 2031 O O . ARG A 1 285 ? -10.356 9.500 18.700 1.00 96.56 285 ARG A O 1
ATOM 2038 N N . SER A 1 286 ? -11.513 9.543 16.775 1.00 97.00 286 SER A N 1
ATOM 2039 C CA . SER A 1 286 ? -12.278 8.331 17.029 1.00 97.00 286 SER A CA 1
ATOM 2040 C C . SER A 1 286 ? -12.062 7.258 15.964 1.00 97.00 286 SER A C 1
ATOM 2042 O O . SER A 1 286 ? -11.978 7.554 14.773 1.00 97.00 286 SER A O 1
ATOM 2044 N N . LEU A 1 287 ? -11.983 6.004 16.408 1.00 96.75 287 LEU A N 1
ATOM 2045 C CA . LEU A 1 287 ? -11.944 4.812 15.567 1.00 96.75 287 LEU A CA 1
ATOM 2046 C C . LEU A 1 287 ? -13.141 3.928 15.907 1.00 96.75 287 LEU A C 1
ATOM 2048 O O . LEU A 1 287 ? -13.251 3.439 17.027 1.00 96.75 287 LEU A O 1
ATOM 2052 N N . THR A 1 288 ? -13.996 3.668 14.929 1.00 95.88 288 THR A N 1
ATOM 2053 C CA . THR A 1 288 ? -15.096 2.711 15.014 1.00 95.88 288 THR A CA 1
ATOM 2054 C C . THR A 1 288 ? -14.785 1.510 14.135 1.00 95.88 288 THR A C 1
ATOM 2056 O O . THR A 1 288 ? -14.736 1.630 12.914 1.00 95.88 288 THR A O 1
ATOM 2059 N N . ALA A 1 289 ? -14.597 0.350 14.756 1.00 94.31 289 ALA A N 1
ATOM 2060 C CA . ALA A 1 289 ? -14.472 -0.930 14.073 1.00 94.31 289 ALA A CA 1
ATOM 2061 C C . ALA A 1 289 ? -15.661 -1.806 14.475 1.00 94.31 289 ALA A C 1
ATOM 2063 O O . ALA A 1 289 ? -15.744 -2.253 15.621 1.00 94.31 289 ALA A O 1
ATOM 2064 N N . VAL A 1 290 ? -16.600 -2.022 13.549 1.00 92.31 290 VAL A N 1
ATOM 2065 C CA . VAL A 1 290 ? -17.815 -2.813 13.823 1.00 92.31 290 VAL A CA 1
ATOM 2066 C C . VAL A 1 290 ? -17.459 -4.281 14.048 1.00 92.31 290 VAL A C 1
ATOM 2068 O O . VAL A 1 290 ? -18.001 -4.918 14.950 1.00 92.31 290 VAL A O 1
ATOM 2071 N N . LYS A 1 291 ? -16.516 -4.800 13.262 1.00 91.19 291 LYS A N 1
ATOM 2072 C CA . LYS A 1 291 ? -15.954 -6.138 13.413 1.00 91.19 291 LYS A CA 1
ATOM 2073 C C . LYS A 1 291 ? -14.440 -6.098 13.262 1.00 91.19 291 LYS A C 1
ATOM 2075 O O . LYS A 1 291 ? -13.929 -5.398 12.389 1.00 91.19 291 LYS A O 1
ATOM 2080 N N . ILE A 1 292 ? -13.727 -6.866 14.079 1.00 91.81 292 ILE A N 1
ATOM 2081 C CA . ILE A 1 292 ? -12.273 -6.987 14.004 1.00 91.81 292 ILE A CA 1
ATOM 2082 C C . ILE A 1 292 ? -11.909 -8.445 13.713 1.00 91.81 292 ILE A C 1
ATOM 2084 O O . ILE A 1 292 ? -12.387 -9.375 14.358 1.00 91.81 292 ILE A O 1
ATOM 2088 N N . TYR A 1 293 ? -11.024 -8.644 12.746 1.00 93.25 293 TYR A N 1
ATOM 2089 C CA . TYR A 1 293 ? -10.426 -9.928 12.409 1.00 93.25 293 TYR A CA 1
ATOM 2090 C C . TYR A 1 293 ? -8.913 -9.853 12.587 1.00 93.25 293 TYR A C 1
ATOM 2092 O O . TYR A 1 293 ? -8.297 -8.802 12.414 1.00 93.25 293 TYR A O 1
ATOM 2100 N N . GLY A 1 294 ? -8.302 -10.977 12.939 1.00 90.38 294 GLY A N 1
ATOM 2101 C CA . GLY A 1 294 ? -6.866 -11.044 13.150 1.00 90.38 294 GLY A CA 1
ATOM 2102 C C . GLY A 1 294 ? -6.411 -12.406 13.648 1.00 90.38 294 GLY A C 1
ATOM 2103 O O . GLY A 1 294 ? -7.208 -13.263 14.035 1.00 90.38 294 GLY A O 1
ATOM 2104 N N . ASP A 1 295 ? -5.101 -12.596 13.629 1.00 89.50 295 ASP A N 1
ATOM 2105 C CA . ASP A 1 295 ? -4.397 -13.815 14.038 1.00 89.50 295 ASP A CA 1
ATOM 2106 C C . ASP A 1 295 ? -3.828 -13.724 15.469 1.00 89.50 295 ASP A C 1
ATOM 2108 O O . ASP A 1 295 ? -3.033 -14.570 15.884 1.00 89.50 295 ASP A O 1
ATOM 2112 N N . LYS A 1 296 ? -4.261 -12.711 16.238 1.00 86.62 296 LYS A N 1
ATOM 2113 C CA . LYS A 1 296 ? -3.795 -12.353 17.593 1.00 86.62 296 LYS A CA 1
ATOM 2114 C C . LYS A 1 296 ? -2.389 -11.754 17.652 1.00 86.62 296 LYS A C 1
ATOM 2116 O O . LYS A 1 296 ? -1.892 -11.490 18.748 1.00 86.62 296 LYS A O 1
ATOM 2121 N N . THR A 1 297 ? -1.751 -11.523 16.508 1.00 89.50 297 THR A N 1
ATOM 2122 C CA . THR A 1 297 ? -0.436 -10.874 16.443 1.00 89.50 297 THR A CA 1
ATOM 2123 C C . THR A 1 297 ? -0.550 -9.377 16.186 1.00 89.50 297 THR A C 1
ATOM 2125 O O . THR A 1 297 ? 0.328 -8.636 16.602 1.00 89.50 297 THR A O 1
ATOM 2128 N N . GLY A 1 298 ? -1.631 -8.897 15.564 1.00 90.19 298 GLY A N 1
ATOM 2129 C CA . GLY A 1 298 ? -1.853 -7.465 15.344 1.00 90.19 298 GLY A CA 1
ATOM 2130 C C . GLY A 1 298 ? -2.064 -6.662 16.636 1.00 90.19 298 GLY A C 1
ATOM 2131 O O . GLY A 1 298 ? -2.299 -7.230 17.706 1.00 90.19 298 GLY A O 1
ATOM 2132 N N . ARG A 1 299 ? -2.009 -5.330 16.542 1.00 91.06 299 ARG A N 1
ATOM 2133 C CA . ARG A 1 299 ? -2.229 -4.401 17.658 1.00 91.06 299 ARG A CA 1
ATOM 2134 C C . ARG A 1 299 ? -3.037 -3.174 17.232 1.00 91.06 299 ARG A C 1
ATOM 2136 O O . ARG A 1 299 ? -2.765 -2.590 16.190 1.00 91.06 299 ARG A O 1
ATOM 2143 N N . ILE A 1 300 ? -3.965 -2.739 18.082 1.00 94.06 300 ILE A N 1
ATOM 2144 C CA . ILE A 1 300 ? -4.602 -1.416 18.029 1.00 94.06 300 ILE A CA 1
ATOM 2145 C C . ILE A 1 300 ? -4.072 -0.600 19.204 1.00 94.06 300 ILE A C 1
ATOM 2147 O O . ILE A 1 300 ? -4.199 -1.032 20.349 1.00 94.06 300 ILE A O 1
ATOM 2151 N N . HIS A 1 301 ? -3.488 0.562 18.928 1.00 94.44 301 HIS A N 1
ATOM 2152 C CA . HIS A 1 301 ? -2.958 1.463 19.945 1.00 94.44 301 HIS A CA 1
ATOM 2153 C C . HIS A 1 301 ? -3.741 2.782 19.961 1.00 94.44 301 HIS A C 1
ATOM 2155 O O . HIS A 1 301 ? -3.782 3.503 18.963 1.00 94.44 301 HIS A O 1
ATOM 2161 N N . LEU A 1 302 ? -4.382 3.072 21.093 1.00 94.44 302 LEU A N 1
ATOM 2162 C CA . LEU A 1 302 ? -5.111 4.307 21.358 1.00 94.44 302 LEU A CA 1
ATOM 2163 C C . LEU A 1 302 ? -4.265 5.196 22.274 1.00 94.44 302 LEU A C 1
ATOM 2165 O O . LEU A 1 302 ? -4.022 4.835 23.425 1.00 94.44 302 LEU A O 1
ATOM 2169 N N . HIS A 1 303 ? -3.842 6.346 21.751 1.00 94.56 303 HIS A N 1
ATOM 2170 C CA . HIS A 1 303 ? -3.081 7.358 22.488 1.00 94.56 303 HIS A CA 1
ATOM 2171 C C . HIS A 1 303 ? -4.020 8.313 23.242 1.00 94.56 303 HIS A C 1
ATOM 2173 O O . HIS A 1 303 ? -5.241 8.266 23.075 1.00 94.56 303 HIS A O 1
ATOM 2179 N N . SER A 1 304 ? -3.466 9.226 24.043 1.00 92.00 304 SER A N 1
ATOM 2180 C CA . SER A 1 304 ? -4.251 10.292 24.685 1.00 92.00 304 SER A CA 1
ATOM 2181 C C . SER A 1 304 ? -5.140 11.044 23.677 1.00 92.00 304 SER A C 1
ATOM 2183 O O . SER A 1 304 ? -4.744 11.270 22.532 1.00 92.00 304 SER A O 1
ATOM 2185 N N . ASN A 1 305 ? -6.355 11.413 24.098 1.00 91.69 305 ASN A N 1
ATOM 2186 C CA . ASN A 1 305 ? -7.421 12.008 23.275 1.00 91.69 305 ASN A CA 1
ATOM 2187 C C . ASN A 1 305 ? -8.006 11.096 22.177 1.00 91.69 305 ASN A C 1
ATOM 2189 O O . ASN A 1 305 ? -8.835 11.538 21.378 1.00 91.6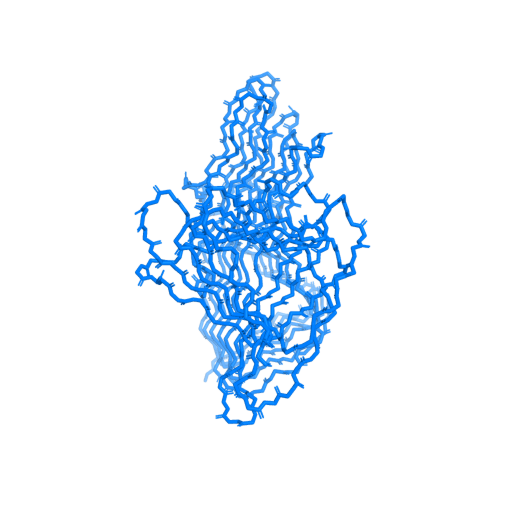9 305 ASN A O 1
ATOM 2193 N N . HIS A 1 306 ? -7.645 9.811 22.131 1.00 95.44 306 HIS A N 1
ATOM 2194 C CA . HIS A 1 306 ? -8.270 8.857 21.212 1.00 95.44 306 HIS A CA 1
ATOM 2195 C C . HIS A 1 306 ? -9.473 8.151 21.834 1.00 95.44 306 HIS A C 1
ATOM 2197 O O . HIS A 1 306 ? -9.492 7.821 23.021 1.00 95.44 306 HIS A O 1
ATOM 2203 N N . ILE A 1 307 ? -10.478 7.874 21.005 1.00 94.50 307 ILE A N 1
ATOM 2204 C CA . ILE A 1 307 ? -11.678 7.128 21.382 1.00 94.50 307 ILE A CA 1
ATOM 2205 C C . ILE A 1 307 ? -11.845 5.925 20.448 1.00 94.50 307 ILE A C 1
ATOM 2207 O O . ILE A 1 307 ? -12.063 6.086 19.254 1.00 94.50 307 ILE A O 1
ATOM 2211 N N . GLY A 1 308 ? -11.778 4.709 20.978 1.00 92.56 308 GLY A N 1
ATOM 2212 C CA . GLY A 1 308 ? -12.056 3.478 20.238 1.00 92.56 308 GLY A CA 1
ATOM 2213 C C . GLY A 1 308 ? -13.464 2.952 20.510 1.00 92.56 308 GLY A C 1
ATOM 2214 O O . GLY A 1 308 ? -13.853 2.810 21.664 1.00 92.56 308 GLY A O 1
ATOM 2215 N N . PHE A 1 309 ? -14.212 2.610 19.466 1.00 91.75 309 PHE A N 1
ATOM 2216 C CA . PHE A 1 309 ? -15.439 1.816 19.516 1.00 91.75 309 PHE A CA 1
ATOM 2217 C C . PHE A 1 309 ? -15.162 0.481 18.814 1.00 91.75 309 PHE A C 1
ATOM 2219 O O . PHE A 1 309 ? -15.151 0.419 17.586 1.00 91.75 309 PHE A O 1
ATOM 2226 N N . LEU A 1 310 ? -14.884 -0.569 19.586 1.00 89.19 310 LEU A N 1
ATOM 2227 C CA . LEU A 1 310 ? -14.372 -1.850 19.092 1.00 89.19 310 LEU A CA 1
ATOM 2228 C C . LEU A 1 310 ? -15.422 -2.951 19.298 1.00 89.19 310 LEU A C 1
ATOM 2230 O O . LEU A 1 310 ? -15.692 -3.345 20.429 1.00 89.19 310 LEU A O 1
ATOM 2234 N N . GLU A 1 311 ? -16.046 -3.418 18.215 1.00 84.00 311 GLU A N 1
ATOM 2235 C CA . GLU A 1 311 ? -17.142 -4.409 18.224 1.00 84.00 311 GLU A CA 1
ATOM 2236 C C . GLU A 1 311 ? -18.327 -4.055 19.145 1.00 84.00 311 GLU A C 1
ATOM 2238 O O . GLU A 1 311 ? -19.067 -4.915 19.641 1.00 84.00 311 GLU A O 1
ATOM 2243 N N . LYS A 1 312 ? -18.527 -2.754 19.376 1.00 74.62 312 LYS A N 1
ATOM 2244 C CA . LYS A 1 312 ? -19.636 -2.235 20.172 1.00 74.62 312 LYS A CA 1
ATOM 2245 C C . LYS A 1 312 ? -20.927 -2.271 19.352 1.00 74.62 312 LYS A C 1
ATOM 2247 O O . LYS A 1 312 ? -21.047 -1.546 18.366 1.00 74.62 312 LYS A O 1
ATOM 2252 N N . ALA A 1 313 ? -21.928 -3.016 19.817 1.00 63.91 313 ALA A N 1
ATOM 2253 C CA . ALA A 1 313 ? -23.311 -2.872 19.365 1.00 63.91 313 ALA A CA 1
ATOM 2254 C C . ALA A 1 313 ? -24.147 -2.214 20.470 1.00 63.91 313 ALA A C 1
ATOM 2256 O O . ALA A 1 313 ? -24.044 -2.580 21.633 1.00 63.91 313 ALA A O 1
ATOM 2257 N N . ALA A 1 314 ? -24.978 -1.231 20.117 1.00 52.03 314 ALA A N 1
ATOM 2258 C CA . ALA A 1 314 ? -25.778 -0.488 21.097 1.00 52.03 314 ALA A CA 1
ATOM 2259 C C . ALA A 1 314 ? -27.020 -1.251 21.602 1.00 52.03 314 ALA A C 1
ATOM 2261 O O . ALA A 1 314 ? -27.638 -0.825 22.572 1.00 52.03 314 ALA A O 1
ATOM 2262 N N . THR A 1 315 ? -27.417 -2.336 20.930 1.00 51.59 315 THR A N 1
ATOM 2263 C CA . THR A 1 315 ? -28.728 -2.986 21.124 1.00 51.59 315 THR A CA 1
ATOM 2264 C C . THR A 1 315 ? -28.675 -4.513 21.216 1.00 51.59 315 THR A C 1
ATOM 2266 O O . THR A 1 315 ? -29.718 -5.148 21.348 1.00 51.59 315 THR A O 1
ATOM 2269 N N . LEU A 1 316 ? -27.489 -5.122 21.142 1.00 58.06 316 LEU A N 1
ATOM 2270 C CA . LEU A 1 316 ? -27.300 -6.574 21.149 1.00 58.06 316 LEU A CA 1
ATOM 2271 C C . LEU A 1 316 ? -26.121 -6.934 22.050 1.00 58.06 316 LEU A C 1
ATOM 2273 O O . LEU A 1 316 ? -25.110 -6.239 22.024 1.00 58.06 316 LEU A O 1
ATOM 2277 N N . GLN A 1 317 ? -26.228 -8.048 22.782 1.00 58.50 317 GLN A N 1
ATOM 2278 C CA . GLN A 1 317 ? -25.081 -8.618 23.484 1.00 58.50 317 GLN A CA 1
ATOM 2279 C C . GLN A 1 317 ? -24.046 -9.072 22.451 1.00 58.50 317 GLN A C 1
ATOM 2281 O O . GLN A 1 317 ? -24.244 -10.076 21.764 1.00 58.50 317 GLN A O 1
ATOM 2286 N N . THR A 1 318 ? -22.947 -8.333 22.322 1.00 60.16 318 THR A N 1
ATOM 2287 C CA . THR A 1 318 ? -21.820 -8.745 21.482 1.00 60.16 318 THR A CA 1
ATOM 2288 C C . THR A 1 318 ? -20.750 -9.413 22.326 1.00 60.16 318 THR A C 1
ATOM 2290 O O . THR A 1 318 ? -20.479 -9.025 23.460 1.00 60.16 318 THR A O 1
ATOM 2293 N N . THR A 1 319 ? -20.143 -10.460 21.773 1.00 64.25 319 THR A N 1
ATOM 2294 C CA . THR A 1 319 ? -18.998 -11.134 22.381 1.00 64.25 319 THR A CA 1
ATOM 2295 C C . THR A 1 319 ? -17.781 -10.934 21.498 1.00 64.25 319 THR A C 1
ATOM 2297 O O . THR A 1 319 ? -17.759 -11.426 20.372 1.00 64.25 319 THR A O 1
ATOM 2300 N N . MET A 1 320 ? -16.761 -10.273 22.029 1.00 64.06 320 MET A N 1
ATOM 2301 C CA . MET A 1 320 ? -15.460 -10.123 21.392 1.00 64.06 320 MET A CA 1
ATOM 2302 C C . MET A 1 320 ? -14.489 -11.140 21.987 1.00 64.06 320 MET A C 1
ATOM 2304 O O . MET A 1 320 ? -14.313 -11.214 23.200 1.00 64.06 320 MET A O 1
ATOM 2308 N N . LYS A 1 321 ? -13.814 -11.915 21.138 1.00 69.62 321 LYS A N 1
ATOM 2309 C CA . LYS A 1 321 ? -12.614 -12.683 21.506 1.00 69.62 321 LYS A CA 1
ATOM 2310 C C . LYS A 1 321 ? -11.434 -11.961 20.886 1.00 69.62 321 LYS A C 1
ATOM 2312 O O . LYS A 1 321 ? -11.348 -11.999 19.666 1.00 69.62 321 LYS A O 1
ATOM 2317 N N . THR A 1 322 ? -10.583 -11.298 21.677 1.00 65.62 322 THR A N 1
ATOM 2318 C CA . THR A 1 322 ? -9.606 -10.313 21.170 1.00 65.62 322 THR A CA 1
ATOM 2319 C C . THR A 1 322 ? -8.809 -10.871 19.983 1.00 65.62 322 THR A C 1
ATOM 2321 O O . THR A 1 322 ? -7.932 -11.719 20.175 1.00 65.62 322 THR A O 1
ATOM 2324 N N . PRO A 1 323 ? -9.121 -10.432 18.750 1.00 75.44 323 PRO A N 1
ATOM 2325 C CA . PRO A 1 323 ? -8.479 -10.940 17.540 1.00 75.44 323 PRO A CA 1
ATOM 2326 C C . PRO A 1 323 ? -7.131 -10.244 17.288 1.00 75.44 323 PRO A C 1
ATOM 2328 O O . PRO A 1 323 ? -6.339 -10.704 16.471 1.00 75.44 323 PRO A O 1
ATOM 2331 N N . ALA A 1 324 ? -6.866 -9.164 18.026 1.00 82.38 324 ALA A N 1
ATOM 2332 C CA . ALA A 1 324 ? -5.644 -8.377 18.058 1.00 82.38 324 ALA A CA 1
ATOM 2333 C C . ALA A 1 324 ? -5.405 -7.863 19.490 1.00 82.38 324 ALA A C 1
ATOM 2335 O O . ALA A 1 324 ? -6.328 -7.832 20.310 1.00 82.38 324 ALA A O 1
ATOM 2336 N N . ASN A 1 325 ? -4.175 -7.451 19.780 1.00 86.19 325 ASN A N 1
ATOM 2337 C CA . ASN A 1 325 ? -3.795 -6.829 21.045 1.00 86.19 325 ASN A CA 1
ATOM 2338 C C . ASN A 1 325 ? -4.326 -5.389 21.104 1.00 86.19 325 ASN A C 1
ATOM 2340 O O . ASN A 1 325 ? -4.377 -4.702 20.084 1.00 86.19 325 ASN A O 1
ATOM 2344 N N . ILE A 1 326 ? -4.711 -4.914 22.287 1.00 88.56 326 ILE A N 1
ATOM 2345 C CA . ILE A 1 326 ? -5.270 -3.564 22.460 1.00 88.56 326 ILE A CA 1
ATOM 2346 C C . ILE A 1 326 ? -4.444 -2.808 23.492 1.00 88.56 326 ILE A C 1
ATOM 2348 O O . ILE A 1 326 ? -4.279 -3.264 24.623 1.00 88.56 326 ILE A O 1
ATOM 2352 N N . TRP A 1 327 ? -3.893 -1.665 23.105 1.00 90.12 327 TRP A N 1
ATOM 2353 C CA . TRP A 1 327 ? -3.127 -0.786 23.983 1.00 90.12 327 TRP A CA 1
ATOM 2354 C C . TRP A 1 327 ? -3.875 0.534 24.134 1.00 90.12 327 TRP A C 1
ATOM 2356 O O . TRP A 1 327 ? -4.326 1.113 23.146 1.00 90.12 327 TRP A O 1
ATOM 2366 N N . ILE A 1 328 ? -4.048 0.966 25.378 1.00 90.44 328 ILE A N 1
ATOM 2367 C CA . ILE A 1 328 ? -4.812 2.153 25.753 1.00 90.44 328 ILE A CA 1
ATOM 2368 C C . ILE A 1 328 ? -3.927 2.969 26.687 1.00 90.44 328 ILE A C 1
ATOM 2370 O O . ILE A 1 328 ? -3.685 2.570 27.833 1.00 90.44 328 ILE A O 1
ATOM 2374 N N . ASP A 1 329 ? -3.438 4.090 26.176 1.00 91.50 329 ASP A N 1
ATOM 2375 C CA . ASP A 1 329 ? -2.658 5.039 26.954 1.00 91.50 329 ASP A CA 1
ATOM 2376 C C . ASP A 1 329 ? -3.552 5.918 27.833 1.00 91.50 329 ASP A C 1
ATOM 2378 O O . ASP A 1 329 ? -4.780 5.970 27.698 1.00 91.50 329 ASP A O 1
ATOM 2382 N N . GLU A 1 330 ? -2.912 6.629 28.757 1.00 86.44 330 GLU A N 1
ATOM 2383 C CA . GLU A 1 330 ? -3.592 7.573 29.630 1.00 86.44 330 GLU A CA 1
ATOM 2384 C C . GLU A 1 330 ? -4.297 8.665 28.808 1.00 86.44 330 GLU A C 1
ATOM 2386 O O . GLU A 1 330 ? -3.739 9.215 27.859 1.00 86.44 330 GLU A O 1
ATOM 2391 N N . GLY A 1 331 ? -5.551 8.966 29.156 1.00 85.50 331 GLY A N 1
ATOM 2392 C CA . GLY A 1 331 ? -6.382 9.932 28.429 1.00 85.50 331 GLY A CA 1
ATOM 2393 C C . GLY A 1 331 ? -7.131 9.357 27.221 1.00 85.50 331 GLY A C 1
ATOM 2394 O O . GLY A 1 331 ? -7.997 10.044 26.674 1.00 85.50 331 GLY A O 1
ATOM 2395 N N . ALA A 1 332 ? -6.873 8.105 26.825 1.00 90.12 332 ALA A N 1
ATOM 2396 C CA . ALA A 1 332 ? -7.651 7.423 25.795 1.00 90.12 332 ALA A CA 1
ATOM 2397 C C . ALA A 1 332 ? -8.899 6.733 26.379 1.00 90.12 332 ALA A C 1
ATOM 2399 O O . ALA A 1 332 ? -8.963 6.377 27.558 1.00 90.12 332 ALA A O 1
ATOM 2400 N N . LYS A 1 333 ? -9.916 6.513 25.541 1.00 89.06 333 LYS A N 1
ATOM 2401 C CA . LYS A 1 333 ? -11.148 5.792 25.905 1.00 89.06 333 LYS A CA 1
ATOM 2402 C C . LYS A 1 333 ? -11.385 4.648 24.933 1.00 89.06 333 LYS A C 1
ATOM 2404 O O . LYS A 1 333 ? -11.326 4.849 23.727 1.00 89.06 333 LYS A O 1
ATOM 2409 N N . ALA A 1 334 ? -11.724 3.467 25.439 1.00 86.81 334 ALA A N 1
ATOM 2410 C CA . ALA A 1 334 ? -12.139 2.340 24.611 1.00 86.81 334 ALA A CA 1
ATOM 2411 C C . ALA A 1 334 ? -13.500 1.812 25.074 1.00 86.81 334 ALA A C 1
ATOM 2413 O O . ALA A 1 334 ? -13.666 1.407 26.223 1.00 86.81 334 ALA A O 1
ATOM 2414 N N . TYR A 1 335 ? -14.463 1.798 24.161 1.00 86.12 335 TYR A N 1
ATOM 2415 C CA . TYR A 1 335 ? -15.758 1.155 24.315 1.00 86.12 335 TYR A CA 1
ATOM 2416 C C . TYR A 1 335 ? -15.736 -0.152 23.530 1.00 86.12 335 TYR A C 1
ATOM 2418 O O . TYR A 1 335 ? -15.560 -0.134 22.312 1.00 86.12 335 TYR A O 1
ATOM 2426 N N . MET A 1 336 ? -15.900 -1.273 24.225 1.00 81.44 336 MET A N 1
ATOM 2427 C CA . MET A 1 336 ? -15.810 -2.609 23.636 1.00 81.44 336 MET A CA 1
ATOM 2428 C C . MET A 1 336 ? -17.179 -3.304 23.621 1.00 81.44 336 MET A C 1
ATOM 2430 O O . MET A 1 336 ? -18.181 -2.733 24.059 1.00 81.44 336 MET A O 1
ATOM 2434 N N . ALA A 1 337 ? -17.214 -4.529 23.101 1.00 76.25 337 ALA A N 1
ATOM 2435 C CA . ALA A 1 337 ? -18.364 -5.426 23.171 1.00 76.25 337 ALA A CA 1
ATOM 2436 C C . ALA A 1 337 ? -18.854 -5.685 24.615 1.00 76.25 337 ALA A C 1
ATOM 2438 O O . ALA A 1 337 ? -18.100 -5.524 25.577 1.00 76.25 337 ALA A O 1
ATOM 2439 N N . THR A 1 338 ? -20.103 -6.146 24.755 1.00 66.38 338 THR A N 1
ATOM 2440 C CA . THR A 1 338 ? -20.737 -6.521 26.039 1.00 66.38 338 THR A CA 1
ATOM 2441 C C . THR A 1 338 ? -19.937 -7.555 26.824 1.00 66.38 338 THR A C 1
ATOM 2443 O O . THR A 1 338 ? -19.817 -7.479 28.043 1.00 66.38 338 THR A O 1
ATOM 2446 N N . LEU A 1 339 ? -19.380 -8.539 26.121 1.00 62.91 339 LEU A N 1
ATOM 2447 C CA . LEU A 1 339 ? -18.560 -9.593 26.696 1.00 62.91 339 LEU A CA 1
ATOM 2448 C C . LEU A 1 339 ? -17.216 -9.631 25.971 1.00 62.91 339 LEU A C 1
ATOM 2450 O O . LEU A 1 339 ? -17.168 -9.850 24.764 1.00 62.91 339 LEU A O 1
ATOM 2454 N N . VAL A 1 340 ? -16.116 -9.445 26.699 1.00 68.19 340 VAL A N 1
ATOM 2455 C CA . VAL A 1 340 ? -14.763 -9.440 26.124 1.00 68.19 340 VAL A CA 1
ATOM 2456 C C . VAL A 1 340 ? -13.951 -10.593 26.704 1.00 68.19 340 VAL A C 1
ATOM 2458 O O . VAL A 1 340 ? -13.651 -10.628 27.894 1.00 68.19 340 VAL A O 1
ATOM 2461 N N . TYR A 1 341 ? -13.556 -11.527 25.846 1.00 63.31 341 TYR A N 1
ATOM 2462 C CA . TYR A 1 341 ? -12.564 -12.552 26.143 1.00 63.31 341 TYR A CA 1
ATOM 2463 C C . TYR A 1 341 ? -11.203 -12.095 25.635 1.00 63.31 341 TYR A C 1
ATOM 2465 O O . TYR A 1 341 ? -10.982 -11.987 24.427 1.00 63.31 341 TYR A O 1
ATOM 2473 N N . ILE A 1 342 ? -10.276 -11.875 26.557 1.00 65.38 342 ILE A N 1
ATOM 2474 C CA . ILE A 1 342 ? -8.905 -11.496 26.233 1.00 65.38 342 ILE A CA 1
ATOM 2475 C C . ILE A 1 342 ? -8.093 -12.772 25.989 1.00 65.38 342 ILE A C 1
ATOM 2477 O O . ILE A 1 342 ? -7.881 -13.580 26.889 1.00 65.38 342 ILE A O 1
ATOM 2481 N N . LEU A 1 343 ? -7.663 -12.965 24.746 1.00 57.75 343 LEU A N 1
ATOM 2482 C CA . LEU A 1 343 ? -6.884 -14.103 24.270 1.00 57.75 343 LEU A CA 1
ATOM 2483 C C . LEU A 1 343 ? -5.597 -13.577 23.619 1.00 57.75 343 LEU A C 1
ATOM 2485 O O . LEU A 1 343 ? -5.650 -13.042 22.515 1.00 57.75 343 LEU A O 1
ATOM 2489 N N . ALA A 1 344 ? -4.443 -13.752 24.267 1.00 50.31 344 ALA A N 1
ATOM 2490 C CA . ALA A 1 344 ? -3.144 -13.355 23.710 1.00 50.31 344 ALA A CA 1
ATOM 2491 C C . ALA A 1 344 ? -2.360 -14.527 23.116 1.00 50.31 344 ALA A C 1
ATOM 2493 O O . ALA A 1 344 ? -2.424 -15.654 23.607 1.00 50.31 344 ALA A O 1
ATOM 2494 N N . ARG A 1 345 ? -1.550 -14.213 22.098 1.00 53.59 345 ARG A N 1
ATOM 2495 C CA . ARG A 1 345 ? -0.338 -14.971 21.737 1.00 53.59 345 ARG A CA 1
ATOM 2496 C C . ARG A 1 345 ? 0.957 -14.131 21.791 1.00 53.59 345 ARG A C 1
ATOM 2498 O O . ARG A 1 345 ? 2.021 -14.710 21.618 1.00 53.59 345 ARG A O 1
ATOM 2505 N N . GLY A 1 346 ? 0.881 -12.817 22.035 1.00 49.69 346 GLY A N 1
ATOM 2506 C CA . GLY A 1 346 ? 2.035 -11.921 22.244 1.00 49.69 346 GLY A CA 1
ATOM 2507 C C . GLY A 1 346 ? 2.243 -11.546 23.720 1.00 49.69 346 GLY A C 1
ATOM 2508 O O . GLY A 1 346 ? 1.405 -11.890 24.552 1.00 49.69 346 GLY A O 1
ATOM 2509 N N . GLU A 1 347 ? 3.336 -10.835 24.041 1.00 51.78 347 GLU A N 1
ATOM 2510 C CA . GLU A 1 347 ? 3.750 -10.529 25.429 1.00 51.78 347 GLU A CA 1
ATOM 2511 C C . GLU A 1 347 ? 2.656 -9.842 26.276 1.00 51.78 347 GLU A C 1
ATOM 2513 O O . GLU A 1 347 ? 2.575 -10.112 27.473 1.00 51.78 347 GLU A O 1
ATOM 2518 N N . ILE A 1 348 ? 1.784 -8.999 25.687 1.00 58.81 348 ILE A N 1
ATOM 2519 C CA . ILE A 1 348 ? 0.676 -8.326 26.400 1.00 58.81 348 ILE A CA 1
ATOM 2520 C C . ILE A 1 348 ? -0.581 -8.205 25.516 1.00 58.81 348 ILE A C 1
ATOM 2522 O O . ILE A 1 348 ? -0.587 -7.471 24.527 1.00 58.81 348 ILE A O 1
ATOM 2526 N N . ALA A 1 349 ? -1.670 -8.867 25.926 1.00 57.09 349 ALA A N 1
ATOM 2527 C CA . ALA A 1 349 ? -2.965 -8.881 25.229 1.00 57.09 349 ALA A CA 1
ATOM 2528 C C . ALA A 1 349 ? -3.733 -7.550 25.310 1.00 57.09 349 ALA A C 1
ATOM 2530 O O . ALA A 1 349 ? -4.316 -7.075 24.335 1.00 57.09 349 ALA A O 1
ATOM 2531 N N . LEU A 1 350 ? -3.748 -6.971 26.510 1.00 69.50 350 LEU A N 1
ATOM 2532 C CA . LEU A 1 350 ? -4.389 -5.708 26.839 1.00 69.50 350 LEU A CA 1
ATOM 2533 C C . LEU A 1 350 ? -3.425 -4.930 27.728 1.00 69.50 350 LEU A C 1
ATOM 2535 O O . LEU A 1 350 ? -3.087 -5.392 28.819 1.00 69.50 350 LEU A O 1
ATOM 2539 N N . LYS A 1 351 ? -2.982 -3.764 27.262 1.00 72.19 351 LYS A N 1
ATOM 2540 C CA . LYS A 1 351 ? -2.166 -2.840 28.051 1.00 72.19 351 LYS A CA 1
ATOM 2541 C C . LYS A 1 351 ? -2.995 -1.603 28.357 1.00 72.19 351 LYS A C 1
ATOM 2543 O O . LYS A 1 351 ? -3.510 -0.970 27.439 1.00 72.19 351 LYS A O 1
ATOM 2548 N N . VAL A 1 352 ? -3.111 -1.277 29.638 1.00 66.31 352 VAL A N 1
ATOM 2549 C CA . VAL A 1 352 ? -3.803 -0.081 30.118 1.00 66.31 352 VAL A CA 1
ATOM 2550 C C . VAL A 1 352 ? -2.827 0.709 30.972 1.00 66.31 352 VAL A C 1
ATOM 2552 O O . VAL A 1 352 ? -2.377 0.220 32.008 1.00 66.31 352 VAL A O 1
ATOM 2555 N N . CYS A 1 353 ? -2.505 1.922 30.540 1.00 65.19 353 CYS A N 1
ATOM 2556 C CA . CYS A 1 353 ? -1.714 2.861 31.323 1.00 65.19 353 CYS A CA 1
ATOM 2557 C C . CYS A 1 353 ? -2.682 3.819 32.039 1.00 65.19 353 CYS A C 1
ATOM 2559 O O . CYS A 1 353 ? -3.393 4.575 31.384 1.00 65.19 353 CYS A O 1
ATOM 2561 N N . SER A 1 354 ? -2.757 3.781 33.375 1.00 44.94 354 SER A N 1
ATOM 2562 C CA . SER A 1 354 ? -3.564 4.743 34.147 1.00 44.94 354 SER A CA 1
ATOM 2563 C C . SER A 1 354 ? -2.899 5.127 35.471 1.00 44.94 354 SER A C 1
ATOM 2565 O O . SER A 1 354 ? -2.582 4.235 36.266 1.00 44.94 354 SER A O 1
ATOM 2567 N N . HIS A 1 355 ? -2.757 6.431 35.744 1.00 42.28 355 HIS A N 1
ATOM 2568 C CA . HIS A 1 355 ? -2.435 6.976 37.071 1.00 42.28 355 HIS A CA 1
ATOM 2569 C C . HIS A 1 355 ? -2.841 8.458 37.209 1.00 42.28 355 HIS A C 1
ATOM 2571 O O . HIS A 1 355 ? -2.427 9.251 36.382 1.00 42.28 355 HIS A O 1
ATOM 2577 N N . PRO A 1 356 ? -3.525 8.899 38.284 1.00 46.75 356 PRO A N 1
ATOM 2578 C CA . PRO A 1 356 ? -4.532 8.235 39.093 1.00 46.75 356 PRO A CA 1
ATOM 2579 C C . PRO A 1 356 ? -5.899 8.893 38.815 1.00 46.75 356 PRO A C 1
ATOM 2581 O O . PRO A 1 356 ? -6.158 9.950 39.364 1.00 46.75 356 PRO A O 1
ATOM 2584 N N . LEU A 1 357 ? -6.769 8.314 37.974 1.00 31.67 357 LEU A N 1
ATOM 2585 C CA . LEU A 1 357 ? -8.243 8.451 38.038 1.00 31.67 357 LEU A CA 1
ATOM 2586 C C . LEU A 1 357 ? -8.910 7.776 36.821 1.00 31.67 357 LEU A C 1
ATOM 2588 O O . LEU A 1 357 ? -8.819 8.241 35.693 1.00 31.67 357 LEU A O 1
ATOM 2592 N N . ARG A 1 358 ? -9.665 6.711 37.123 1.00 34.47 358 ARG A N 1
ATOM 2593 C CA . ARG A 1 358 ? -10.731 6.071 36.323 1.00 34.47 358 ARG A CA 1
ATOM 2594 C C . ARG A 1 358 ? -10.336 5.446 34.978 1.00 34.47 358 ARG A C 1
ATOM 2596 O O . ARG A 1 358 ? -10.550 6.004 33.908 1.00 34.47 358 ARG A O 1
ATOM 2603 N N . LEU A 1 359 ? -9.972 4.167 35.062 1.00 37.03 359 LEU A N 1
ATOM 2604 C CA . LEU A 1 359 ? -10.273 3.194 34.016 1.00 37.03 359 LEU A CA 1
ATOM 2605 C C . LEU A 1 359 ? -11.799 3.098 33.850 1.00 37.03 359 LEU A C 1
ATOM 2607 O O . LEU A 1 359 ? -12.497 2.695 34.779 1.00 37.03 359 LEU A O 1
ATOM 2611 N N . LEU A 1 360 ? -12.318 3.471 32.681 1.00 39.56 360 LEU A N 1
ATOM 2612 C CA . LEU A 1 360 ? -13.726 3.294 32.330 1.00 39.56 360 LEU A CA 1
ATOM 2613 C C . LEU A 1 360 ? -13.822 2.339 31.135 1.00 39.56 360 LEU A C 1
ATOM 2615 O O . LEU A 1 360 ? -14.062 2.757 30.006 1.00 39.56 360 LEU A O 1
ATOM 2619 N N . ILE A 1 361 ? -13.609 1.047 31.391 1.00 46.69 361 ILE A N 1
ATOM 2620 C CA . ILE A 1 361 ? -14.025 -0.008 30.460 1.00 46.69 361 ILE A CA 1
ATOM 2621 C C . ILE A 1 361 ? -15.529 -0.164 30.666 1.00 46.69 361 ILE A C 1
ATOM 2623 O O . ILE A 1 361 ? -15.962 -0.794 31.629 1.00 46.69 361 ILE A O 1
ATOM 2627 N N . ILE A 1 362 ? -16.331 0.452 29.797 1.00 43.03 362 ILE A N 1
ATOM 2628 C CA . ILE A 1 362 ? -17.772 0.189 29.780 1.00 43.03 362 ILE A CA 1
ATOM 2629 C C . ILE A 1 362 ? -18.012 -0.972 28.825 1.00 43.03 362 ILE A C 1
ATOM 2631 O O . ILE A 1 362 ? -18.095 -0.779 27.610 1.00 43.03 362 ILE A O 1
ATOM 2635 N N . ALA A 1 363 ? -18.083 -2.172 29.390 1.00 36.72 363 ALA A N 1
ATOM 2636 C CA . ALA A 1 363 ? -18.778 -3.284 28.765 1.00 36.72 363 ALA A CA 1
ATOM 2637 C C . ALA A 1 363 ? -20.281 -3.032 28.969 1.00 36.72 363 ALA A C 1
ATOM 2639 O O . ALA A 1 363 ? -20.713 -2.855 30.109 1.00 36.72 363 ALA A O 1
ATOM 2640 N N . TYR A 1 364 ? -21.033 -2.894 27.877 1.00 42.12 364 TYR A N 1
ATOM 2641 C CA . TYR A 1 364 ? -22.469 -2.579 27.901 1.00 42.12 364 TYR A CA 1
ATOM 2642 C C . TYR A 1 364 ? -23.324 -3.825 27.847 1.00 42.12 364 TYR A C 1
ATOM 2644 O O . TYR A 1 364 ? -23.089 -4.589 26.891 1.00 42.12 364 TYR A O 1
#

Mean predicted aligned error: 5.79 Å

Foldseek 3Di:
DAEAEQPALAEAEDDEPDEAADEEQYYEQDHLYEYEYCEYAYAYAEYAQYANGEYFQELVSRVPHPPFDPQFAWAAEQQIWAGEELFFWFDSPPDTGGGYDDDQQAFDWWWHFTYAHPPFWGTWGTFHEYHENHNEEYEDAEEYFREWGATGGQTEWIFGGEYHEDYQEYAYAYEYAQEIYGGLAWYAGYHYHYAYNHDYHHPYYYYTEIYHHPDLRRTHAGYWHWYWYADPNDIAIEIATERVLHALVTESEADDPPAQEAAHQEYEFENQHEYEYDDDPPDAHEYEHLYYAYCQNYEYAYEANYEYEENDDPPDQDEAEQRYAYEYEPNYYYEYGLHYHQDHPDPHRYHYHDPDDDDDHDND

Secondary structure (DSSP, 8-state):
--EEEE-TT-EEEPPTT--EEEEEEEEEE-TT-EEE-SEEEEEEEEEEE-TT-EEE--GGG-TT----BSTTPPPPBSS--PPPSSSPPPP-SSSPPPPP-S-SSS--PPPBPPPPBTTS-PPPPPP-EEEEEEEEEEEESSEEE-PPPPP-TTPPPPPP-EEEEEEEEEEES-EEE-PPPPSSSPPPP-EEEEEEEEEEEE-SEEE--PPP-SSGGGPPPP-EEEEEEEETTEEEEEEEEE-TT--TTSEEEE--TT--EEEEEEEEEETT-EEEE--SS---EEEEEEEEEE-S--EEEE-TTEEEEES--SSS--EEE-SSEEEE-TT-EEEE-SEEE---SSS-SEEE---SS----EE-

Organism: Ridgeia piscesae (NCBI:txid27915)

Sequence (364 aa):
MGQLDLKSKALLETASDTALVCSSGRVDVRYLARIKAENITLSVGKLNVEAGGLLTVAASDRPEDTLDSIRGQGKSGNTPSGGGHACKGGYGGTVAGGDYYGSLYDSQERGSRGGSRVIGGPGGNGGGLIHLNIGVSLFIDGTLTVNGGDGRDGGAGGSAGSIRVSAAAFEGHGSLHAVGGAGSAGGSAGRISVHIGNWNHFHGRHVATGGKGETINSHGGPGSVYLRDIRYMRAHTQLLLDGGGATWDLYYTLDEPSMVNYTFDELHLTNSASLQMKSGDDVSRSLTAVKIYGDKTGRIHLHSNHIGFLEKAATLQTTMKTPANIWIDEGAKAYMATLVYILARGEIALKVCSHPLRLLIIAY

Nearest PDB structures (foldseek):
  4wa0-assembly1_A  TM=3.276E-01  e=2.691E-01  Caldicellulosiruptor kronotskyensis 2002
  6n2b-assembly1_A  TM=2.988E-01  e=4.712E-01  Caldicellulosiruptor acetigenus I77R1B